Protein AF-A0A925H2K3-F1 (afdb_monomer_lite)

Secondary structure (DSSP, 8-state):
----TT---PEEEEEE-B-TTS-B-TT-EEEEEETTS--EEEE-B--PPPPTT--PPPPS-------TT--EEEEEE-SSSEEEEEEE-PPPTT--TTPPPPPTT-GGG-SEEEEEEE---SSHHHHHHHHHHHTT--BTTBPPBTTTBSHHHHHHHHHTTT-TT---SSS--HHHHHHHHHHHHTT-----TT-------

Radius of gyration: 20.07 Å; chains: 1; bounding box: 48×55×45 Å

Foldseek 3Di:
DDDDPVPQDWDKDKDFDADPVRFTAAQWWKWKDKVPDDIDIDTFAAFDPDPPPDDDDDDPDDPPPDHRRGRIDIDTDRDPQIKIKMFTAHADPPDGVPDDHPDRVPRVVTPDIDIDGRHDPPDLVVVLQVLLVVLVQHVVVFDQDVPQGTSLLVQLVVCCVVQVPRDSDNDPDPSSSVVSVVCSVVVPRDDDPPPPPPDDD

pLDDT: mean 78.98, std 17.94, range [29.92, 97.06]

Structure (mmCIF, N/CA/C/O backbone):
data_AF-A0A925H2K3-F1
#
_entry.id   AF-A0A925H2K3-F1
#
loop_
_atom_site.group_PDB
_atom_site.id
_atom_site.type_symbol
_atom_site.label_atom_id
_atom_site.label_alt_id
_atom_site.label_comp_id
_atom_site.label_asym_id
_atom_site.label_entity_id
_atom_site.label_seq_id
_atom_site.pdbx_PDB_ins_code
_atom_site.Cartn_x
_atom_site.Cartn_y
_atom_site.Cartn_z
_atom_site.occupancy
_atom_site.B_iso_or_equiv
_atom_site.auth_seq_id
_atom_site.auth_comp_id
_atom_site.auth_asym_id
_atom_site.auth_atom_id
_atom_site.pdbx_PDB_model_num
ATOM 1 N N . MET A 1 1 ? 18.778 26.726 17.379 1.00 43.50 1 MET A N 1
ATOM 2 C CA . MET A 1 1 ? 18.851 25.257 17.451 1.00 43.50 1 MET A CA 1
ATOM 3 C C . MET A 1 1 ? 19.064 24.778 16.033 1.00 43.50 1 MET A C 1
ATOM 5 O O . MET A 1 1 ? 18.215 25.010 15.188 1.00 43.50 1 MET A O 1
ATOM 9 N N . THR A 1 2 ? 20.277 24.327 15.743 1.00 45.06 2 THR A N 1
ATOM 10 C CA . THR A 1 2 ? 20.693 23.809 14.439 1.00 45.06 2 THR A CA 1
ATOM 11 C C . THR A 1 2 ? 20.432 22.313 14.454 1.00 45.06 2 THR A C 1
ATOM 13 O O . THR A 1 2 ? 21.278 21.561 14.938 1.00 45.06 2 THR A O 1
ATOM 16 N N . ASP A 1 3 ? 19.260 21.892 13.988 1.00 49.59 3 ASP A N 1
ATOM 17 C CA . ASP A 1 3 ? 19.026 20.474 13.729 1.00 49.59 3 ASP A CA 1
ATOM 18 C C . ASP A 1 3 ? 19.997 20.046 12.628 1.00 49.59 3 ASP A C 1
ATOM 20 O O . ASP A 1 3 ? 20.042 20.638 11.544 1.00 49.59 3 ASP A O 1
ATOM 24 N N . SER A 1 4 ? 20.861 19.082 12.945 1.00 53.19 4 SER A N 1
ATOM 25 C CA . SER A 1 4 ? 21.819 18.570 11.974 1.00 53.19 4 SER A CA 1
ATOM 26 C C . SER A 1 4 ? 21.045 17.901 10.833 1.00 53.19 4 SER A C 1
ATOM 28 O O . SER A 1 4 ? 20.237 17.009 11.091 1.00 53.19 4 SER A O 1
ATOM 30 N N . PRO A 1 5 ? 21.309 18.254 9.562 1.00 56.16 5 PRO A N 1
ATOM 31 C CA . PRO A 1 5 ? 20.566 17.742 8.404 1.00 56.16 5 PRO A CA 1
ATOM 32 C C . PRO A 1 5 ? 20.693 16.220 8.191 1.00 56.16 5 PRO A C 1
ATOM 34 O O . PRO A 1 5 ? 20.051 15.664 7.304 1.00 56.16 5 PRO A O 1
ATOM 37 N N . CYS A 1 6 ? 21.502 15.534 9.002 1.00 51.22 6 CYS A N 1
ATOM 38 C CA . CYS A 1 6 ? 21.743 14.097 8.932 1.00 51.22 6 CYS A CA 1
ATOM 39 C C . CYS A 1 6 ? 20.722 13.240 9.708 1.00 51.22 6 CYS A C 1
ATOM 41 O O . CYS A 1 6 ? 20.748 12.023 9.552 1.00 51.22 6 CYS A O 1
ATOM 43 N N . GLU A 1 7 ? 19.830 13.829 10.513 1.00 51.31 7 GLU A N 1
ATOM 44 C CA . GLU A 1 7 ? 18.875 13.084 11.363 1.00 51.31 7 GLU A CA 1
ATOM 45 C C . GLU A 1 7 ? 17.432 13.068 10.834 1.00 51.31 7 GLU A C 1
ATOM 47 O O . GLU A 1 7 ? 16.494 12.757 11.566 1.00 51.31 7 GLU A O 1
ATOM 52 N N . SER A 1 8 ? 17.208 13.373 9.552 1.00 58.94 8 SER A N 1
ATOM 53 C CA . SER A 1 8 ? 15.862 13.219 8.983 1.00 58.94 8 SER A CA 1
ATOM 54 C C . SER A 1 8 ? 15.464 11.740 8.971 1.00 58.94 8 SER A C 1
ATOM 56 O O . SER A 1 8 ? 16.042 10.938 8.234 1.00 58.94 8 SER A O 1
ATOM 58 N N . ALA A 1 9 ? 14.476 11.379 9.795 1.00 66.25 9 ALA A N 1
ATOM 59 C CA . ALA A 1 9 ? 13.911 10.038 9.844 1.00 66.25 9 ALA A CA 1
ATOM 60 C C . ALA A 1 9 ? 13.335 9.667 8.467 1.00 66.25 9 ALA A C 1
ATOM 62 O O . ALA A 1 9 ? 12.323 10.206 8.024 1.00 66.25 9 ALA A O 1
ATOM 63 N N . LEU A 1 10 ? 14.008 8.754 7.766 1.00 77.69 10 LEU A N 1
ATOM 64 C CA . LEU A 1 10 ? 13.560 8.246 6.473 1.00 77.69 10 LEU A CA 1
ATOM 65 C C . LEU A 1 10 ? 12.410 7.263 6.686 1.00 77.69 10 LEU A C 1
ATOM 67 O O . LEU A 1 10 ? 12.580 6.243 7.356 1.00 77.69 10 LEU A O 1
ATOM 71 N N . THR A 1 11 ? 11.263 7.527 6.061 1.00 84.25 11 THR A N 1
ATOM 72 C CA . THR A 1 11 ? 10.150 6.572 6.066 1.00 84.25 11 THR A CA 1
ATOM 73 C C . THR A 1 11 ? 10.406 5.506 5.005 1.00 84.25 11 THR A C 1
ATOM 75 O O . THR A 1 11 ? 10.578 5.813 3.824 1.00 84.25 11 THR A O 1
ATOM 78 N N . LEU A 1 12 ? 10.470 4.240 5.422 1.00 84.81 12 LEU A N 1
ATOM 79 C CA . LEU A 1 12 ? 10.630 3.100 4.519 1.00 84.81 12 LEU A CA 1
ATOM 80 C C . LEU A 1 12 ? 9.266 2.497 4.202 1.00 84.81 12 LEU A C 1
ATOM 82 O O . LEU A 1 12 ? 8.603 1.967 5.087 1.00 84.81 12 LEU A O 1
ATOM 86 N N . VAL A 1 13 ? 8.886 2.517 2.928 1.00 86.56 13 VAL A N 1
ATOM 87 C CA . VAL A 1 13 ? 7.650 1.898 2.443 1.00 86.56 13 VAL A CA 1
ATOM 88 C C . VAL A 1 13 ? 8.006 0.640 1.667 1.00 86.56 13 VAL A C 1
ATOM 90 O O . VAL A 1 13 ? 8.793 0.691 0.720 1.00 86.56 13 VAL A O 1
ATOM 93 N N . LYS A 1 14 ? 7.446 -0.502 2.072 1.00 88.69 14 LYS A N 1
ATOM 94 C CA . LYS A 1 14 ? 7.577 -1.773 1.352 1.00 88.69 14 LYS A CA 1
ATOM 95 C C . LYS A 1 14 ? 6.294 -2.034 0.579 1.00 88.69 14 LYS A C 1
ATOM 97 O O . LYS A 1 14 ? 5.219 -2.051 1.163 1.00 88.69 14 LYS A O 1
ATOM 102 N N . ILE A 1 15 ? 6.423 -2.240 -0.723 1.00 89.62 15 ILE A N 1
ATOM 103 C CA . ILE A 1 15 ? 5.303 -2.445 -1.636 1.00 89.62 15 ILE A CA 1
ATOM 104 C C . IL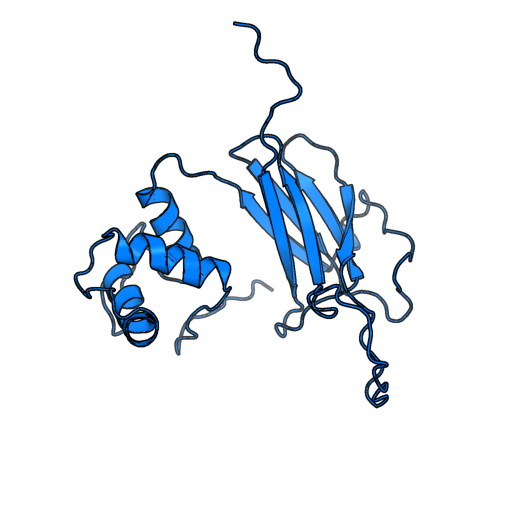E A 1 15 ? 5.460 -3.822 -2.263 1.00 89.62 15 ILE A C 1
ATOM 106 O O . ILE A 1 15 ? 6.498 -4.109 -2.858 1.00 89.62 15 ILE A O 1
ATOM 110 N N . ARG A 1 16 ? 4.443 -4.670 -2.134 1.00 90.31 16 ARG A N 1
ATOM 111 C CA . ARG A 1 16 ? 4.419 -5.996 -2.750 1.00 90.31 16 ARG A CA 1
ATOM 112 C C . ARG A 1 16 ? 3.715 -5.934 -4.100 1.00 90.31 16 ARG A C 1
ATOM 114 O O . ARG A 1 16 ? 2.612 -5.404 -4.185 1.00 90.31 16 ARG A O 1
ATOM 121 N N . LEU A 1 17 ? 4.365 -6.438 -5.146 1.00 90.00 17 LEU A N 1
ATOM 122 C CA . LEU A 1 17 ? 3.835 -6.408 -6.508 1.00 90.00 17 LEU A CA 1
ATOM 123 C C . LEU A 1 17 ? 3.137 -7.714 -6.839 1.00 90.00 17 LEU A C 1
ATOM 125 O O . LEU A 1 17 ? 3.690 -8.790 -6.609 1.00 90.00 17 LEU A O 1
ATOM 129 N N . PHE A 1 18 ? 1.957 -7.602 -7.436 1.00 86.56 18 PHE A N 1
ATOM 130 C CA . PHE A 1 18 ? 1.148 -8.736 -7.858 1.00 86.56 18 PHE A CA 1
ATOM 131 C C . PHE A 1 18 ? 0.740 -8.603 -9.324 1.00 86.56 18 PHE A C 1
ATOM 133 O O . PHE A 1 18 ? 0.699 -7.500 -9.877 1.00 86.56 18 PHE A O 1
ATOM 140 N N . ASP A 1 19 ? 0.446 -9.739 -9.950 1.00 83.56 19 ASP A N 1
ATOM 141 C CA . ASP A 1 19 ? -0.258 -9.797 -11.227 1.00 83.56 19 ASP A CA 1
ATOM 142 C C . ASP A 1 19 ? -1.788 -9.715 -11.023 1.00 83.56 19 ASP A C 1
ATOM 144 O O . ASP A 1 19 ? -2.270 -9.768 -9.887 1.00 83.56 19 ASP A O 1
ATOM 148 N N . PRO A 1 20 ? -2.592 -9.629 -12.101 1.00 79.69 20 PRO A N 1
ATOM 149 C CA . PRO A 1 20 ? -4.053 -9.594 -11.986 1.00 79.69 20 PRO A CA 1
ATOM 150 C C . PRO A 1 20 ? -4.695 -10.836 -11.342 1.00 79.69 20 PRO A C 1
ATOM 152 O O . PRO A 1 20 ? -5.879 -10.803 -11.019 1.00 79.69 20 PRO A O 1
ATOM 155 N N . GLN A 1 21 ? -3.951 -11.936 -11.179 1.00 79.44 21 GLN A N 1
ATOM 156 C CA . GLN A 1 21 ? -4.397 -13.163 -10.511 1.00 79.44 21 GLN A CA 1
ATOM 157 C C . GLN A 1 21 ? -3.973 -13.207 -9.032 1.00 79.44 21 GLN A C 1
ATOM 159 O O . GLN A 1 21 ? -4.191 -14.219 -8.370 1.00 79.44 21 GLN A O 1
ATOM 164 N N . GLY A 1 22 ? -3.364 -12.136 -8.509 1.00 79.12 22 GLY A N 1
ATOM 165 C CA . GLY A 1 22 ? -2.890 -12.064 -7.128 1.00 79.12 22 GLY A CA 1
ATOM 166 C C . GLY A 1 22 ? -1.596 -12.842 -6.884 1.00 79.12 22 GLY A C 1
ATOM 167 O O . GLY A 1 22 ? -1.253 -13.116 -5.735 1.00 79.12 22 GLY A O 1
ATOM 168 N N . ARG A 1 23 ? -0.859 -13.217 -7.938 1.00 83.12 23 ARG A N 1
ATOM 169 C CA . ARG A 1 23 ? 0.431 -13.902 -7.798 1.00 83.12 23 ARG A CA 1
ATOM 170 C C . ARG A 1 23 ? 1.546 -12.875 -7.631 1.00 83.12 23 ARG A C 1
ATOM 172 O O . ARG A 1 23 ? 1.577 -11.908 -8.394 1.00 83.12 23 ARG A O 1
ATOM 179 N N . PRO A 1 24 ? 2.457 -13.055 -6.663 1.00 87.38 24 PRO A N 1
ATOM 180 C CA . PRO A 1 24 ? 3.549 -12.119 -6.460 1.00 87.38 24 PRO A CA 1
ATOM 181 C C . PRO A 1 24 ? 4.481 -12.092 -7.676 1.00 87.38 24 PRO A C 1
ATOM 183 O O . PRO A 1 24 ? 4.698 -13.112 -8.331 1.00 87.38 24 PRO A O 1
ATOM 186 N N . LEU A 1 25 ? 5.044 -10.918 -7.964 1.00 89.62 25 LEU A N 1
ATOM 187 C CA . LEU A 1 25 ? 5.919 -10.681 -9.110 1.00 89.62 25 LEU A CA 1
ATOM 188 C C . LEU A 1 25 ? 7.368 -10.419 -8.662 1.00 89.62 25 LEU A C 1
ATOM 190 O O . LEU A 1 25 ? 7.810 -9.264 -8.620 1.00 89.62 25 LEU A O 1
ATOM 194 N N . PRO A 1 26 ? 8.140 -11.470 -8.321 1.00 89.06 26 PRO A N 1
ATOM 195 C CA . PRO A 1 26 ? 9.570 -11.324 -8.086 1.00 89.06 26 PRO A CA 1
ATOM 196 C C . PRO A 1 26 ? 10.251 -10.794 -9.348 1.00 89.06 26 PRO A C 1
ATOM 198 O O . PRO A 1 26 ? 9.891 -11.158 -10.464 1.00 89.06 26 PRO A O 1
ATOM 201 N N . PHE A 1 27 ? 11.239 -9.923 -9.168 1.00 87.75 27 PHE A N 1
ATOM 202 C CA . PHE A 1 27 ? 11.997 -9.314 -10.261 1.00 87.75 27 PHE A CA 1
ATOM 203 C C . PHE A 1 27 ? 11.212 -8.470 -11.257 1.00 87.75 27 PHE A C 1
ATOM 205 O O . PHE A 1 27 ? 11.807 -8.069 -12.255 1.00 87.75 27 PHE A O 1
ATOM 212 N N . ALA A 1 28 ? 9.946 -8.137 -11.003 1.00 91.81 28 ALA A N 1
ATOM 213 C CA . ALA A 1 28 ? 9.236 -7.194 -11.857 1.00 91.81 28 ALA A CA 1
ATOM 214 C C . ALA A 1 28 ? 10.036 -5.885 -11.981 1.00 91.81 28 ALA A C 1
ATOM 216 O O . ALA A 1 28 ? 10.403 -5.295 -10.951 1.00 91.81 28 ALA A O 1
ATOM 217 N N . PRO A 1 29 ? 10.356 -5.444 -13.210 1.00 93.06 29 PRO A N 1
ATOM 218 C CA . PRO A 1 29 ? 10.911 -4.122 -13.410 1.00 93.06 29 PRO A CA 1
ATOM 219 C C . PRO A 1 29 ? 9.847 -3.089 -13.046 1.00 93.06 29 PRO A C 1
ATOM 221 O O . PRO A 1 29 ? 8.662 -3.252 -13.344 1.00 93.06 29 PRO A O 1
ATOM 224 N N . CYS A 1 30 ? 10.271 -2.023 -12.381 1.00 92.56 30 CYS A N 1
ATOM 225 C CA . CYS A 1 30 ? 9.372 -0.966 -11.962 1.00 92.56 30 CYS A CA 1
ATOM 226 C C . CYS A 1 30 ? 10.002 0.415 -12.104 1.00 92.56 30 CYS A C 1
ATOM 228 O O . CYS A 1 30 ? 11.222 0.573 -12.109 1.00 92.56 30 CYS A O 1
ATOM 230 N N . VAL A 1 31 ? 9.147 1.425 -12.202 1.00 94.56 31 VAL A N 1
ATOM 231 C CA . VAL A 1 31 ? 9.518 2.834 -12.126 1.00 94.56 31 VAL A CA 1
ATOM 232 C C . VAL A 1 31 ? 8.782 3.450 -10.957 1.00 94.56 31 VAL A C 1
ATOM 234 O O . VAL A 1 31 ? 7.573 3.284 -10.798 1.00 94.56 31 VAL A O 1
ATOM 237 N N . ILE A 1 32 ? 9.554 4.130 -10.120 1.00 94.06 32 ILE A N 1
ATOM 238 C CA . ILE A 1 32 ? 9.098 4.795 -8.910 1.00 94.06 32 ILE A CA 1
ATOM 239 C C . ILE A 1 32 ? 9.258 6.292 -9.141 1.00 94.06 32 ILE A C 1
ATOM 241 O O . ILE A 1 32 ? 10.370 6.761 -9.393 1.00 94.06 32 ILE A O 1
ATOM 245 N N . THR A 1 33 ? 8.171 7.038 -9.008 1.00 92.56 33 THR A N 1
ATOM 246 C CA . THR A 1 33 ? 8.175 8.497 -9.116 1.00 92.56 33 THR A CA 1
ATOM 247 C C . THR A 1 33 ? 7.589 9.079 -7.838 1.00 92.56 33 THR A C 1
ATOM 249 O O . THR A 1 33 ? 6.403 8.920 -7.563 1.00 92.56 33 THR A O 1
ATOM 252 N N . GLU A 1 34 ? 8.426 9.738 -7.041 1.00 90.94 34 GLU A N 1
ATOM 253 C CA . GLU A 1 34 ? 7.990 10.515 -5.875 1.00 90.94 34 GLU A CA 1
ATOM 254 C C . GLU A 1 34 ? 7.674 11.954 -6.307 1.00 90.94 34 GLU A C 1
ATOM 256 O O . GLU A 1 34 ? 8.327 12.495 -7.204 1.00 90.94 34 GLU A O 1
ATOM 261 N N . THR A 1 35 ? 6.680 12.593 -5.684 1.00 84.31 35 THR A N 1
ATOM 262 C CA . THR A 1 35 ? 6.298 13.978 -5.997 1.00 84.31 35 THR A CA 1
ATOM 263 C C . THR A 1 35 ? 7.505 14.925 -5.976 1.00 84.31 35 THR A C 1
ATOM 265 O O . THR A 1 35 ? 8.165 15.105 -4.953 1.00 84.31 35 THR A O 1
ATOM 268 N N . GLY A 1 36 ? 7.776 15.568 -7.116 1.00 86.06 36 GLY A N 1
ATOM 269 C CA . GLY A 1 36 ? 8.890 16.510 -7.275 1.00 86.06 36 GLY A CA 1
ATOM 270 C C . GLY A 1 36 ? 10.267 15.864 -7.477 1.00 86.06 36 GLY A C 1
ATOM 271 O O . GLY A 1 36 ? 11.261 16.586 -7.508 1.00 86.06 36 GLY A O 1
ATOM 272 N N . GLN A 1 37 ? 10.342 14.538 -7.623 1.00 89.44 37 GLN A N 1
ATOM 273 C CA . GLN A 1 37 ? 11.562 13.797 -7.949 1.00 89.44 37 GLN A CA 1
ATOM 274 C C . GLN A 1 37 ? 11.513 13.251 -9.379 1.00 89.44 37 GLN A C 1
ATOM 276 O O . GLN A 1 37 ? 10.445 13.031 -9.951 1.00 89.44 37 GLN A O 1
ATOM 281 N N . ALA A 1 38 ? 12.690 13.012 -9.958 1.00 91.38 38 ALA A N 1
ATOM 282 C CA . ALA A 1 38 ? 12.790 12.333 -11.244 1.00 91.38 38 ALA A CA 1
ATOM 283 C C . ALA A 1 38 ? 12.377 10.851 -11.111 1.00 91.38 38 ALA A C 1
ATOM 285 O O . ALA A 1 38 ? 12.689 10.228 -10.088 1.00 91.38 38 ALA A O 1
ATOM 286 N N . PRO A 1 39 ? 11.733 10.263 -12.136 1.00 92.12 39 PRO A N 1
ATOM 287 C CA . PRO A 1 39 ? 11.424 8.840 -12.160 1.00 92.12 39 PRO A CA 1
ATOM 288 C C . PRO A 1 39 ? 12.684 7.990 -11.993 1.00 92.12 39 PRO A C 1
ATOM 290 O O . PRO A 1 39 ? 13.713 8.229 -12.628 1.00 92.12 39 PRO A O 1
ATOM 293 N N . LYS A 1 40 ? 12.597 6.966 -11.147 1.00 92.19 40 LYS A N 1
ATOM 294 C CA . LYS A 1 40 ? 13.701 6.058 -10.852 1.00 92.19 40 LYS A CA 1
ATOM 295 C C . LYS A 1 40 ? 13.319 4.634 -11.215 1.00 92.19 40 LYS A C 1
ATOM 297 O O . LYS A 1 40 ? 12.394 4.071 -10.631 1.00 92.19 40 LYS A O 1
ATOM 302 N N . ALA A 1 41 ? 14.077 4.034 -12.126 1.00 92.56 41 ALA A N 1
ATOM 303 C CA . ALA A 1 41 ? 13.949 2.615 -12.416 1.00 92.56 41 ALA A CA 1
ATOM 304 C C . ALA A 1 41 ? 14.460 1.773 -11.236 1.00 92.56 41 ALA A C 1
ATOM 306 O O . ALA A 1 41 ? 15.480 2.080 -10.609 1.00 92.56 41 ALA A O 1
ATOM 307 N N . ALA A 1 42 ? 13.745 0.699 -10.940 1.00 91.50 42 ALA A N 1
ATOM 308 C CA . ALA A 1 42 ? 14.051 -0.259 -9.896 1.00 91.50 42 ALA A CA 1
ATOM 309 C C . ALA A 1 42 ? 13.548 -1.653 -10.298 1.00 91.50 42 ALA A C 1
ATOM 311 O O . ALA A 1 42 ? 12.973 -1.857 -11.367 1.00 91.50 42 ALA A O 1
ATOM 312 N N . ARG A 1 43 ? 13.800 -2.635 -9.435 1.00 90.94 43 ARG A N 1
ATOM 313 C CA . ARG A 1 43 ? 13.328 -4.005 -9.612 1.00 90.94 43 ARG A CA 1
ATOM 314 C C . ARG A 1 43 ? 12.828 -4.540 -8.280 1.00 90.94 43 ARG A C 1
ATOM 316 O O . ARG A 1 43 ? 13.468 -4.309 -7.252 1.00 90.94 43 ARG A O 1
ATOM 323 N N . ALA A 1 44 ? 11.705 -5.248 -8.303 1.00 90.62 44 ALA A N 1
ATOM 324 C CA . ALA A 1 44 ? 11.230 -5.975 -7.135 1.00 90.62 44 ALA A CA 1
ATOM 325 C C . ALA A 1 44 ? 12.228 -7.067 -6.718 1.00 90.62 44 ALA A C 1
ATOM 327 O O . ALA A 1 44 ? 12.859 -7.718 -7.554 1.00 90.62 44 ALA A O 1
ATOM 328 N N . THR A 1 45 ? 12.369 -7.287 -5.416 1.00 86.00 45 THR A N 1
ATOM 329 C CA . THR A 1 45 ? 13.177 -8.376 -4.864 1.00 86.00 45 THR A CA 1
ATOM 330 C C . THR A 1 45 ? 12.470 -9.724 -5.029 1.00 86.00 45 THR A C 1
ATOM 332 O O . THR A 1 45 ? 11.248 -9.797 -5.163 1.00 86.00 45 THR A O 1
ATOM 335 N N . GLY A 1 46 ? 13.241 -10.810 -5.020 1.00 69.12 46 GLY A N 1
ATOM 336 C CA . GLY A 1 46 ? 12.738 -12.181 -5.107 1.00 69.12 46 GLY A CA 1
ATOM 337 C C . GLY A 1 46 ? 13.806 -13.145 -5.617 1.00 69.12 46 GLY A C 1
ATOM 338 O O . GLY A 1 46 ? 14.950 -12.749 -5.817 1.00 69.12 46 GLY A O 1
ATOM 339 N N . ALA A 1 47 ? 13.447 -14.409 -5.791 1.00 59.47 47 ALA A N 1
ATOM 340 C CA . ALA A 1 47 ? 14.126 -15.393 -6.622 1.00 59.47 47 ALA A CA 1
ATOM 341 C C . ALA A 1 47 ? 13.268 -15.627 -7.873 1.00 59.47 47 ALA A C 1
ATOM 343 O O . ALA A 1 47 ? 12.054 -15.419 -7.839 1.00 59.47 47 ALA A O 1
ATOM 344 N N . SER A 1 48 ? 13.886 -16.035 -8.984 1.00 50.28 48 SER A N 1
ATOM 345 C CA . SER A 1 48 ? 13.141 -16.282 -10.223 1.00 50.28 48 SER A CA 1
ATOM 346 C C . SER A 1 48 ? 12.181 -17.431 -9.940 1.00 50.28 48 SER A C 1
ATOM 348 O O . SER A 1 48 ? 12.597 -18.376 -9.258 1.00 50.28 48 SER A O 1
ATOM 350 N N . PRO A 1 49 ? 10.930 -17.381 -10.430 1.00 47.31 49 PRO A N 1
ATOM 351 C CA . PRO A 1 49 ? 10.037 -18.518 -10.293 1.00 47.31 49 PRO A CA 1
ATOM 352 C C . PRO A 1 49 ? 10.749 -19.739 -10.877 1.00 47.31 49 PRO A C 1
ATOM 354 O O . PRO A 1 49 ? 11.237 -19.700 -12.010 1.00 47.31 49 PRO A O 1
ATOM 357 N N . ALA A 1 50 ? 10.883 -20.800 -10.079 1.00 45.56 50 ALA A N 1
ATOM 358 C CA . ALA A 1 50 ? 11.406 -22.053 -10.596 1.00 45.56 50 ALA A CA 1
ATOM 359 C C . ALA A 1 50 ? 10.482 -22.506 -11.741 1.00 45.56 50 ALA A C 1
ATOM 361 O O . ALA A 1 50 ? 9.258 -22.390 -11.601 1.00 45.56 50 ALA A O 1
ATOM 362 N N . PRO A 1 51 ? 11.020 -23.001 -12.869 1.00 46.53 51 PRO A N 1
ATOM 363 C CA . PRO A 1 51 ? 10.178 -23.558 -13.915 1.00 46.53 51 PRO A CA 1
ATOM 364 C C . PRO A 1 51 ? 9.288 -24.650 -13.309 1.00 46.53 51 PRO A C 1
ATOM 366 O O . PRO A 1 51 ? 9.738 -25.431 -12.461 1.00 46.53 51 PRO A O 1
ATOM 369 N N . LEU A 1 52 ? 8.011 -24.671 -13.711 1.00 42.12 52 LEU A N 1
ATOM 370 C CA . LEU A 1 52 ? 7.045 -25.674 -13.261 1.00 42.12 52 LEU A CA 1
ATOM 371 C C . LEU A 1 52 ? 7.646 -27.073 -13.491 1.00 42.12 52 LEU A C 1
ATOM 373 O O . LEU A 1 52 ? 7.780 -27.505 -14.632 1.00 42.12 52 LEU A O 1
ATOM 377 N N . GLY A 1 53 ? 8.025 -27.767 -12.413 1.00 46.16 53 GLY A N 1
ATOM 378 C CA . GLY A 1 53 ? 8.511 -29.151 -12.469 1.00 46.16 53 GLY A CA 1
ATOM 379 C C . GLY A 1 53 ? 9.858 -29.447 -11.803 1.00 46.16 53 GLY A C 1
ATOM 380 O O . GLY A 1 53 ? 10.195 -30.619 -11.668 1.00 46.16 53 GLY A O 1
ATOM 381 N N . THR A 1 54 ? 10.620 -28.453 -11.335 1.00 41.91 54 THR A N 1
ATOM 382 C CA . THR A 1 54 ? 11.884 -28.713 -10.611 1.00 41.91 54 THR A CA 1
ATOM 383 C C . THR A 1 54 ? 11.766 -28.437 -9.116 1.00 41.91 54 THR A C 1
ATOM 385 O O . THR A 1 54 ? 11.944 -27.313 -8.656 1.00 41.91 54 THR A O 1
ATOM 388 N N . THR A 1 55 ? 11.514 -29.486 -8.332 1.00 40.25 55 THR A N 1
ATOM 389 C CA . THR A 1 55 ? 11.744 -29.495 -6.881 1.00 40.25 55 THR A CA 1
ATOM 390 C C . THR A 1 55 ? 13.248 -29.422 -6.609 1.00 40.25 55 THR A C 1
ATOM 392 O O . THR A 1 55 ? 13.950 -30.428 -6.712 1.00 40.25 55 THR A O 1
ATOM 395 N N . ALA A 1 56 ? 13.763 -28.237 -6.282 1.00 43.31 56 ALA A N 1
ATOM 396 C CA . ALA A 1 56 ? 15.146 -28.078 -5.842 1.00 43.31 56 ALA A CA 1
ATOM 397 C C . ALA A 1 56 ? 15.273 -28.448 -4.354 1.00 43.31 56 ALA A C 1
ATOM 399 O O . ALA A 1 56 ? 14.642 -27.840 -3.490 1.00 43.31 56 ALA A O 1
ATOM 400 N N . ALA A 1 57 ? 16.100 -29.452 -4.060 1.00 42.84 57 ALA A N 1
ATOM 401 C CA . ALA A 1 57 ? 16.478 -29.826 -2.703 1.00 42.84 57 ALA A CA 1
ATOM 402 C C . ALA A 1 57 ? 17.254 -28.681 -2.025 1.00 42.84 57 ALA A C 1
ATOM 404 O O . ALA A 1 57 ? 18.243 -28.180 -2.561 1.00 42.84 57 ALA A O 1
ATOM 405 N N . VAL A 1 58 ? 16.801 -28.261 -0.843 1.00 45.59 58 VAL A N 1
ATOM 406 C CA . VAL A 1 58 ? 17.417 -27.186 -0.052 1.00 45.59 58 VAL A CA 1
ATOM 407 C C . VAL A 1 58 ? 18.552 -27.759 0.813 1.00 45.59 58 VAL A C 1
ATOM 409 O O . VAL A 1 58 ? 18.289 -28.665 1.605 1.00 45.59 58 VAL A O 1
ATOM 412 N N . PRO A 1 59 ? 19.796 -27.243 0.734 1.00 41.72 59 PRO A N 1
ATOM 413 C CA . PRO A 1 59 ? 20.839 -27.567 1.702 1.00 41.72 59 PRO A CA 1
ATOM 414 C C . PRO A 1 59 ? 20.630 -26.783 3.017 1.00 41.72 59 PRO A C 1
ATOM 416 O O . PRO A 1 59 ? 20.211 -25.620 2.986 1.00 41.72 59 PRO A O 1
ATOM 419 N N . PRO A 1 60 ? 20.930 -27.374 4.188 1.00 39.75 60 PRO A N 1
ATOM 420 C CA . PRO A 1 60 ? 20.714 -26.727 5.477 1.00 39.75 60 PRO A CA 1
ATOM 421 C C . PRO A 1 60 ? 21.865 -25.755 5.781 1.00 39.75 60 PRO A C 1
ATOM 423 O O . PRO A 1 60 ? 23.016 -26.176 5.842 1.00 39.75 60 PRO A O 1
ATOM 426 N N . GLY A 1 61 ? 21.584 -24.462 6.008 1.00 39.44 61 GLY A N 1
ATOM 427 C CA . GLY A 1 61 ? 22.609 -23.586 6.608 1.00 39.44 61 GLY A CA 1
ATOM 428 C C . GLY A 1 61 ? 22.546 -22.065 6.437 1.00 39.44 61 GLY A C 1
ATOM 429 O O . GLY A 1 61 ? 23.448 -21.402 6.934 1.00 39.44 61 GLY A O 1
ATOM 430 N N . GLY A 1 62 ? 21.542 -21.464 5.788 1.00 35.16 62 GLY A N 1
ATOM 431 C CA . GLY A 1 62 ? 21.507 -20.005 5.582 1.00 35.16 62 GLY A CA 1
ATOM 432 C C . GLY A 1 62 ? 20.259 -19.329 6.144 1.00 35.16 62 GLY A C 1
ATOM 433 O O . GLY A 1 62 ? 19.245 -19.258 5.456 1.00 35.16 62 GLY A O 1
ATOM 434 N N . ARG A 1 63 ? 20.325 -18.780 7.366 1.00 39.00 63 ARG A N 1
ATOM 435 C CA . ARG A 1 63 ? 19.294 -17.869 7.896 1.00 39.00 63 ARG A CA 1
ATOM 436 C C . ARG A 1 63 ? 19.452 -16.484 7.259 1.00 39.00 63 ARG A C 1
ATOM 438 O O . ARG A 1 63 ? 20.075 -15.596 7.824 1.00 39.00 63 ARG A O 1
ATOM 445 N N . SER A 1 64 ? 18.861 -16.305 6.084 1.00 41.69 64 SER A N 1
ATOM 446 C CA . SER A 1 64 ? 18.417 -14.995 5.606 1.00 41.69 64 SER A CA 1
ATOM 447 C C . SER A 1 64 ? 16.942 -15.152 5.258 1.00 41.69 64 SER A C 1
ATOM 449 O O . SER A 1 64 ? 16.592 -15.689 4.210 1.00 41.69 64 SER A O 1
ATOM 451 N N . GLY A 1 65 ? 16.082 -14.805 6.218 1.00 39.62 65 GLY A N 1
ATOM 452 C CA . GLY A 1 65 ? 14.625 -14.947 6.156 1.00 39.62 65 GLY A CA 1
ATOM 453 C C . GLY A 1 65 ? 13.962 -13.910 5.253 1.00 39.62 65 GLY A C 1
ATOM 454 O O . GLY A 1 65 ? 13.030 -13.238 5.674 1.00 39.62 65 GLY A O 1
ATOM 455 N N . GLY A 1 66 ? 14.474 -13.735 4.034 1.00 45.50 66 GLY A N 1
ATOM 456 C CA . GLY A 1 66 ? 13.731 -13.083 2.965 1.00 45.50 66 GLY A CA 1
ATOM 457 C C . GLY A 1 66 ? 12.918 -14.155 2.261 1.00 45.50 66 GLY A C 1
ATOM 458 O O . GLY A 1 66 ? 13.502 -15.011 1.597 1.00 45.50 66 GLY A O 1
ATOM 459 N N . ASN A 1 67 ? 11.598 -14.145 2.430 1.00 53.22 67 ASN A N 1
ATOM 460 C CA . ASN A 1 67 ? 10.707 -14.995 1.650 1.00 53.22 67 ASN A CA 1
ATOM 461 C C . ASN A 1 67 ? 10.971 -14.713 0.165 1.00 53.22 67 ASN A C 1
ATOM 463 O O . ASN A 1 67 ? 10.714 -13.625 -0.350 1.00 53.22 67 ASN A O 1
ATOM 467 N N . LYS A 1 68 ? 11.571 -15.692 -0.514 1.00 56.78 68 LYS A N 1
ATOM 468 C CA . LYS A 1 68 ? 12.186 -15.538 -1.840 1.00 56.78 68 LYS A CA 1
ATOM 469 C C . LYS A 1 68 ? 11.165 -15.375 -2.971 1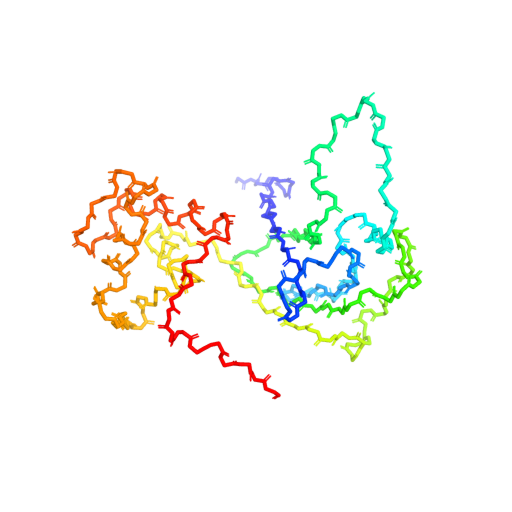.00 56.78 68 LYS A C 1
ATOM 471 O O . LYS A 1 68 ? 11.542 -15.366 -4.131 1.00 56.78 68 LYS A O 1
ATOM 476 N N . GLU A 1 69 ? 9.892 -15.219 -2.650 1.00 65.06 69 GLU A N 1
ATOM 477 C CA . GLU A 1 69 ? 8.787 -15.245 -3.608 1.00 65.06 69 GLU A CA 1
ATOM 478 C C . GLU A 1 69 ? 7.901 -14.000 -3.494 1.00 65.06 69 GLU A C 1
ATOM 480 O O . GLU A 1 69 ? 6.808 -13.972 -4.043 1.00 65.06 69 GLU A O 1
ATOM 485 N N . GLU A 1 70 ? 8.316 -12.966 -2.753 1.00 74.50 70 GLU A N 1
ATOM 486 C CA . GLU A 1 70 ? 7.376 -11.899 -2.394 1.00 74.50 70 GLU A CA 1
ATOM 487 C C . GLU A 1 70 ? 7.212 -10.799 -3.444 1.00 74.50 70 GLU A C 1
ATOM 489 O O . GLU A 1 70 ? 6.106 -10.280 -3.548 1.00 74.50 70 GLU A O 1
ATOM 494 N N . GLY A 1 71 ? 8.226 -10.463 -4.249 1.00 86.06 71 GLY A N 1
ATOM 495 C CA . GLY A 1 71 ? 8.097 -9.376 -5.228 1.00 86.06 71 GLY A CA 1
ATOM 496 C C . GLY A 1 71 ? 8.036 -7.994 -4.575 1.00 86.06 71 GLY A C 1
ATOM 497 O O . GLY A 1 71 ? 7.120 -7.223 -4.851 1.00 86.06 71 GLY A O 1
ATOM 498 N N . LEU A 1 72 ? 8.978 -7.676 -3.680 1.00 89.75 72 LEU A N 1
ATOM 499 C CA . LEU A 1 72 ? 8.940 -6.435 -2.894 1.00 89.75 72 LEU A CA 1
ATOM 500 C C . LEU A 1 72 ? 9.758 -5.301 -3.519 1.00 89.75 72 LEU A C 1
ATOM 502 O O . LEU A 1 72 ? 10.928 -5.466 -3.855 1.00 89.75 72 LEU A O 1
ATOM 506 N N . VAL A 1 73 ? 9.188 -4.102 -3.552 1.00 90.62 73 VAL A N 1
ATOM 507 C CA . VAL A 1 73 ? 9.875 -2.836 -3.825 1.00 90.62 73 VAL A CA 1
ATOM 508 C C . VAL A 1 73 ? 9.991 -2.057 -2.519 1.00 90.62 73 VAL A C 1
ATOM 510 O O . VAL A 1 73 ? 9.030 -1.960 -1.764 1.00 90.62 73 VAL A O 1
ATOM 513 N N . THR A 1 74 ? 11.168 -1.500 -2.226 1.00 89.50 74 THR A N 1
ATOM 514 C CA . THR A 1 74 ? 11.361 -0.621 -1.060 1.00 89.50 74 THR A CA 1
ATOM 515 C C . THR A 1 74 ? 11.576 0.812 -1.524 1.00 89.50 74 THR A C 1
ATOM 517 O O . THR A 1 74 ? 12.544 1.099 -2.229 1.00 89.50 74 THR A O 1
ATOM 520 N N . VAL A 1 75 ? 10.696 1.713 -1.097 1.00 89.75 75 VAL A N 1
ATOM 521 C CA . VAL A 1 75 ? 10.765 3.150 -1.371 1.00 89.75 75 VAL A CA 1
ATOM 522 C C . VAL A 1 75 ? 11.226 3.870 -0.108 1.00 89.75 75 VAL A C 1
ATOM 524 O O . VAL A 1 75 ? 10.745 3.587 0.989 1.00 89.75 75 VAL A O 1
ATOM 527 N N . ARG A 1 76 ? 12.189 4.784 -0.254 1.00 89.06 76 ARG A N 1
ATOM 528 C CA . ARG A 1 76 ? 12.648 5.657 0.833 1.00 89.06 76 ARG A CA 1
ATOM 529 C C . ARG A 1 76 ? 12.014 7.024 0.644 1.00 89.06 76 ARG A C 1
ATOM 531 O O . ARG A 1 76 ? 12.421 7.739 -0.262 1.00 89.06 76 ARG A O 1
ATOM 538 N N . VAL A 1 77 ? 11.052 7.358 1.490 1.00 87.19 77 VAL A N 1
ATOM 539 C CA . VAL A 1 77 ? 10.329 8.628 1.446 1.00 87.19 77 VAL A CA 1
ATOM 540 C C . VAL A 1 77 ? 11.010 9.626 2.373 1.00 87.19 77 VAL A C 1
ATOM 542 O O . VAL A 1 77 ? 11.205 9.352 3.560 1.00 87.19 77 VAL A O 1
ATOM 545 N N . GLN A 1 78 ? 11.390 10.776 1.814 1.00 83.94 78 GLN A N 1
ATOM 546 C CA . GLN A 1 78 ? 12.075 11.837 2.562 1.00 83.94 78 GLN A CA 1
ATOM 547 C C . GLN A 1 78 ? 11.112 12.877 3.126 1.00 83.94 78 GLN A C 1
ATOM 549 O O . GLN A 1 78 ? 11.396 13.470 4.163 1.00 83.94 78 GLN A O 1
ATOM 554 N N . LYS A 1 79 ? 10.001 13.136 2.431 1.00 83.00 79 LYS A N 1
ATOM 555 C CA . LYS A 1 79 ? 9.035 14.171 2.803 1.00 83.00 79 LYS A CA 1
ATOM 556 C C . LYS A 1 79 ? 7.640 13.581 2.870 1.00 83.00 79 LYS A C 1
ATOM 558 O O . LYS A 1 79 ? 7.256 12.792 2.015 1.00 83.00 79 LYS A O 1
ATOM 563 N N . LEU A 1 80 ? 6.896 13.985 3.889 1.00 82.38 80 LEU A N 1
ATOM 564 C CA . LEU A 1 80 ? 5.525 13.561 4.129 1.00 82.38 80 LEU A CA 1
ATOM 565 C C . LEU A 1 80 ? 4.631 14.798 4.317 1.00 82.38 80 LEU A C 1
ATOM 567 O O . LEU A 1 80 ? 5.110 15.795 4.866 1.00 82.38 80 LEU A O 1
ATOM 571 N N . PRO A 1 81 ? 3.356 14.745 3.897 1.00 85.19 81 PRO A N 1
ATOM 572 C CA . PRO A 1 81 ? 2.769 13.684 3.077 1.00 85.19 81 PRO A CA 1
ATOM 573 C C . PRO A 1 81 ? 3.361 13.683 1.658 1.00 85.19 81 PRO A C 1
ATOM 575 O O . PRO A 1 81 ? 3.799 14.716 1.151 1.00 85.19 81 PRO A O 1
ATOM 578 N N . THR A 1 82 ? 3.376 12.523 1.005 1.00 88.44 82 THR A N 1
ATOM 579 C CA . THR A 1 82 ? 3.779 12.406 -0.403 1.00 88.44 82 THR A CA 1
ATOM 580 C C . THR A 1 82 ? 2.936 11.377 -1.142 1.00 88.44 82 THR A C 1
ATOM 582 O O . THR A 1 82 ? 2.223 10.569 -0.548 1.00 88.44 82 THR A O 1
ATOM 585 N N . THR A 1 83 ? 3.013 11.404 -2.466 1.00 86.19 83 THR A N 1
ATOM 586 C CA . THR A 1 83 ? 2.466 10.358 -3.327 1.00 86.19 83 THR A CA 1
ATOM 587 C C . THR A 1 83 ? 3.607 9.753 -4.123 1.00 86.19 83 THR A C 1
ATOM 589 O O . THR A 1 83 ? 4.446 10.461 -4.681 1.00 86.19 83 THR A O 1
ATOM 592 N N . VAL A 1 84 ? 3.643 8.428 -4.149 1.00 91.25 84 VAL A N 1
ATOM 593 C CA . VAL A 1 84 ? 4.584 7.643 -4.933 1.00 91.25 84 VAL A CA 1
ATOM 594 C C . VAL A 1 84 ? 3.798 6.981 -6.053 1.00 91.25 84 VAL A C 1
ATOM 596 O O . VAL A 1 84 ? 3.020 6.064 -5.803 1.00 91.25 84 VAL A O 1
ATOM 599 N N . ASN A 1 85 ? 4.002 7.431 -7.289 1.00 92.88 85 ASN A N 1
ATOM 600 C CA . ASN A 1 85 ? 3.493 6.716 -8.451 1.00 92.88 85 ASN A CA 1
ATOM 601 C C . ASN A 1 85 ? 4.425 5.537 -8.727 1.00 92.88 85 ASN A C 1
ATOM 603 O O . ASN A 1 85 ? 5.630 5.707 -8.936 1.00 92.88 85 ASN A O 1
ATOM 607 N N . LEU A 1 86 ? 3.858 4.339 -8.701 1.00 93.81 86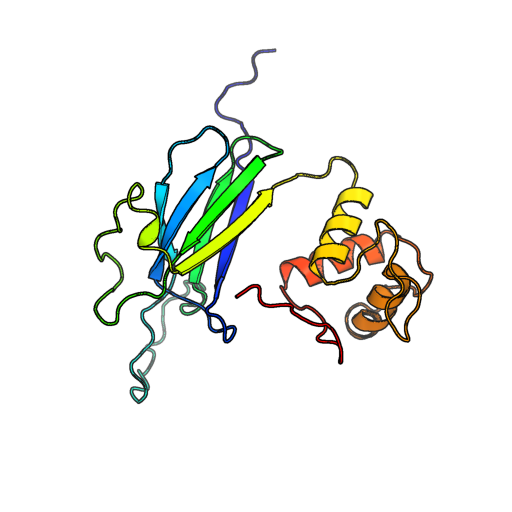 LEU A N 1
ATOM 608 C CA . LEU A 1 86 ? 4.543 3.104 -9.014 1.00 93.81 86 LEU A CA 1
ATOM 609 C C . LEU A 1 86 ? 3.993 2.547 -10.317 1.00 93.81 86 LEU A C 1
ATOM 611 O O . LEU A 1 86 ? 2.782 2.409 -10.488 1.00 93.81 86 LEU A O 1
ATOM 615 N N . ARG A 1 87 ? 4.891 2.187 -11.226 1.00 93.62 87 ARG A N 1
ATOM 616 C CA . ARG A 1 87 ? 4.566 1.447 -12.445 1.00 93.62 87 ARG A CA 1
ATOM 617 C C . ARG A 1 87 ? 5.402 0.187 -12.507 1.00 93.62 87 ARG A C 1
ATOM 619 O O . ARG A 1 87 ? 6.572 0.234 -12.140 1.00 93.62 87 ARG A O 1
ATOM 626 N N . TRP A 1 88 ? 4.822 -0.928 -12.930 1.00 94.75 88 TRP A N 1
ATOM 627 C CA . TRP A 1 88 ? 5.546 -2.190 -13.086 1.00 94.75 88 TRP A CA 1
ATOM 628 C C . TRP A 1 88 ? 4.978 -3.013 -14.239 1.00 94.75 88 TRP A C 1
ATOM 630 O O . TRP A 1 88 ? 3.847 -2.807 -14.669 1.00 94.75 88 TRP A O 1
ATOM 640 N N . SER A 1 89 ? 5.768 -3.946 -14.752 1.00 91.56 89 SER A N 1
ATOM 641 C CA . SER A 1 89 ? 5.327 -4.953 -15.720 1.00 91.56 89 SER A CA 1
ATOM 642 C C . SER A 1 89 ? 5.715 -6.344 -15.239 1.00 91.56 89 SER A C 1
ATOM 644 O O . SER A 1 89 ? 6.449 -6.512 -14.257 1.00 91.56 89 SER A O 1
ATOM 646 N N . ARG A 1 90 ? 5.175 -7.369 -15.899 1.00 90.38 90 ARG A N 1
ATOM 647 C CA . ARG A 1 90 ? 5.621 -8.737 -15.653 1.00 90.38 90 ARG A CA 1
ATOM 648 C C . ARG A 1 90 ? 7.086 -8.871 -16.084 1.00 90.38 90 ARG A C 1
ATOM 650 O O . ARG A 1 90 ? 7.451 -8.353 -17.139 1.00 90.38 90 ARG A O 1
ATOM 657 N N . PRO A 1 91 ? 7.929 -9.566 -15.303 1.00 86.50 91 PRO A N 1
ATOM 658 C CA . PRO A 1 91 ? 9.269 -9.891 -15.768 1.00 86.50 91 PRO A CA 1
ATOM 659 C C . PRO A 1 91 ? 9.154 -10.752 -17.030 1.00 86.50 91 PRO A C 1
ATOM 661 O O . PRO A 1 91 ? 8.345 -11.681 -17.090 1.00 86.50 91 PRO A O 1
ATOM 664 N N . LYS A 1 92 ? 9.958 -10.445 -18.048 1.00 84.38 92 LYS A N 1
ATOM 665 C CA . LYS A 1 92 ? 10.059 -11.300 -19.240 1.00 84.38 92 LYS A CA 1
ATOM 666 C C . LYS A 1 92 ? 10.680 -12.641 -18.839 1.00 84.38 92 LYS A C 1
ATOM 668 O O . LYS A 1 92 ? 11.466 -12.692 -17.898 1.00 84.38 92 LYS A O 1
ATOM 673 N N . GLU A 1 93 ? 10.392 -13.718 -19.571 1.00 73.88 93 GLU A N 1
ATOM 674 C CA . GLU A 1 93 ? 10.905 -15.067 -19.247 1.00 73.88 93 GLU A CA 1
ATOM 675 C C . GLU A 1 93 ? 12.437 -15.126 -19.120 1.00 73.88 93 GLU A C 1
ATOM 677 O O . GLU A 1 93 ? 12.982 -15.929 -18.367 1.00 73.88 93 GLU A O 1
ATOM 682 N N . THR A 1 94 ? 13.141 -14.246 -19.835 1.00 71.62 94 THR A N 1
ATOM 683 C CA . THR A 1 94 ? 14.604 -14.148 -19.820 1.00 71.62 94 THR A CA 1
ATOM 684 C C . THR A 1 94 ? 15.155 -13.222 -18.734 1.00 71.62 94 THR A C 1
ATOM 686 O O . THR A 1 94 ? 16.371 -13.138 -18.569 1.00 71.62 94 THR A O 1
ATOM 689 N N . GLU A 1 95 ? 14.309 -12.477 -18.019 1.00 75.19 95 GLU A N 1
ATOM 690 C CA . GLU A 1 95 ? 14.757 -11.533 -16.996 1.00 75.19 95 GLU A CA 1
ATOM 691 C C . GLU A 1 95 ? 15.079 -12.247 -15.678 1.00 75.19 95 GLU A C 1
ATOM 693 O O . GLU A 1 95 ? 14.242 -12.898 -15.056 1.00 75.19 95 GLU A O 1
ATOM 698 N N . GLN A 1 96 ? 16.328 -12.093 -15.239 1.00 73.25 96 GLN A N 1
ATOM 699 C CA . GLN A 1 96 ? 16.845 -12.608 -13.972 1.00 73.25 96 GLN A CA 1
ATOM 700 C C . GLN A 1 96 ? 17.277 -11.457 -13.054 1.00 73.25 96 GLN A C 1
ATOM 702 O O . GLN A 1 96 ? 17.278 -10.283 -13.443 1.00 73.25 96 GLN A O 1
ATOM 707 N N . ALA A 1 97 ? 17.702 -11.798 -11.835 1.00 69.50 97 ALA A N 1
ATOM 708 C CA . ALA A 1 97 ? 18.397 -10.871 -10.949 1.00 69.50 97 ALA A CA 1
ATOM 709 C C . ALA A 1 97 ? 19.597 -10.235 -11.680 1.00 69.50 97 ALA A C 1
ATOM 711 O O . ALA A 1 97 ? 20.581 -10.910 -11.968 1.00 69.50 97 ALA A O 1
ATOM 712 N N . GLY A 1 98 ? 19.509 -8.939 -11.990 1.00 74.00 98 GLY A N 1
ATOM 713 C CA . GLY A 1 98 ? 20.562 -8.195 -12.694 1.00 74.00 98 GLY A CA 1
ATOM 714 C C . GLY A 1 98 ? 20.304 -7.931 -14.179 1.00 74.00 98 GLY A C 1
ATOM 715 O O . GLY A 1 98 ? 21.131 -7.280 -14.814 1.00 74.00 98 GLY A O 1
ATOM 716 N N . ALA A 1 99 ? 19.165 -8.363 -14.733 1.00 82.38 99 ALA A N 1
ATOM 717 C CA . ALA A 1 99 ? 18.754 -7.923 -16.064 1.00 82.38 99 ALA A CA 1
ATOM 718 C C . ALA A 1 99 ? 18.667 -6.382 -16.117 1.00 82.38 99 ALA A C 1
ATOM 720 O O . ALA A 1 99 ? 18.194 -5.778 -15.139 1.00 82.38 99 ALA A O 1
ATOM 721 N N . PRO A 1 100 ? 19.088 -5.746 -17.232 1.00 84.81 100 PRO A N 1
ATOM 722 C CA . PRO A 1 100 ? 19.012 -4.300 -17.397 1.00 84.81 100 PRO A CA 1
ATOM 723 C C . PRO A 1 100 ? 17.630 -3.773 -17.026 1.00 84.81 100 PRO A C 1
ATOM 725 O O . PRO A 1 100 ? 16.610 -4.404 -17.310 1.00 84.81 100 PRO A O 1
ATOM 728 N N . LEU A 1 101 ? 17.602 -2.638 -16.337 1.00 86.19 101 LEU A N 1
ATOM 729 C CA . LEU A 1 101 ? 16.343 -1.972 -16.047 1.00 86.19 101 LEU A CA 1
ATOM 730 C C . LEU A 1 101 ? 15.826 -1.305 -17.328 1.00 86.19 101 LEU A C 1
ATOM 732 O O . LEU A 1 101 ? 16.639 -0.746 -18.070 1.00 86.19 101 LEU A O 1
ATOM 736 N N . PRO A 1 102 ? 14.509 -1.341 -17.587 1.00 84.44 102 PRO A N 1
ATOM 737 C CA . PRO A 1 102 ? 13.917 -0.538 -18.647 1.00 84.44 102 PRO A CA 1
ATOM 738 C C . PRO A 1 102 ? 14.183 0.950 -18.408 1.00 84.44 102 PRO A C 1
ATOM 740 O O . PRO A 1 102 ? 14.418 1.395 -17.278 1.00 84.44 102 PRO A O 1
ATOM 743 N N . ASN A 1 103 ? 14.165 1.719 -19.492 1.00 87.94 103 ASN A N 1
ATOM 744 C CA . ASN A 1 103 ? 14.365 3.155 -19.434 1.00 87.94 103 ASN A CA 1
ATOM 745 C C . ASN A 1 103 ? 13.210 3.800 -18.644 1.00 87.94 103 ASN A C 1
ATOM 747 O O . ASN A 1 103 ? 12.053 3.651 -19.034 1.00 87.94 103 ASN A O 1
ATOM 751 N N . PRO A 1 104 ? 13.480 4.544 -17.556 1.00 86.81 104 PRO A N 1
ATOM 752 C CA . PRO A 1 104 ? 12.421 5.160 -16.762 1.00 86.81 104 PRO A CA 1
ATOM 753 C C . PRO A 1 104 ? 11.628 6.243 -17.510 1.00 86.81 104 PRO A C 1
ATOM 755 O O . PRO A 1 104 ? 10.573 6.645 -17.024 1.00 86.81 104 PRO A O 1
ATOM 758 N N . ALA A 1 105 ? 12.122 6.727 -18.657 1.00 87.19 105 ALA A N 1
ATOM 759 C CA . ALA A 1 105 ? 11.397 7.658 -19.521 1.00 87.19 105 ALA A CA 1
ATOM 760 C C . ALA A 1 105 ? 10.366 6.966 -20.434 1.00 87.19 105 ALA A C 1
ATOM 762 O O . ALA A 1 105 ? 9.394 7.606 -20.835 1.00 87.19 105 ALA A O 1
ATOM 763 N N . ASP A 1 106 ? 10.543 5.674 -20.719 1.00 88.50 106 ASP A N 1
ATOM 764 C CA . ASP A 1 106 ? 9.693 4.908 -21.635 1.00 88.50 106 ASP A CA 1
ATOM 765 C C . ASP A 1 106 ? 8.537 4.279 -20.846 1.00 88.50 106 ASP A C 1
ATOM 767 O O . ASP A 1 106 ? 8.480 3.085 -20.565 1.00 88.50 106 ASP A O 1
ATOM 771 N N . LEU A 1 107 ? 7.614 5.136 -20.408 1.00 82.50 107 LEU A N 1
ATOM 772 C CA . LEU A 1 107 ? 6.540 4.761 -19.487 1.00 82.50 107 LEU A CA 1
ATOM 773 C C . LEU A 1 107 ? 5.514 3.771 -20.068 1.00 82.50 107 LEU A C 1
ATOM 775 O O . LEU A 1 107 ? 4.757 3.184 -19.290 1.00 82.50 107 LEU A O 1
ATOM 779 N N . ASP A 1 108 ? 5.491 3.598 -21.389 1.00 84.50 108 AS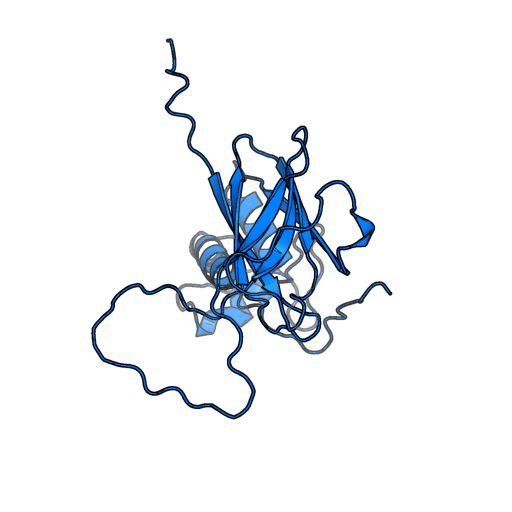P A N 1
ATOM 780 C CA . ASP A 1 108 ? 4.605 2.670 -22.103 1.00 84.50 108 ASP A CA 1
ATOM 781 C C . ASP A 1 108 ? 5.050 1.199 -21.968 1.00 84.50 108 ASP A C 1
ATOM 783 O O . ASP A 1 108 ? 4.271 0.290 -22.247 1.00 84.50 108 ASP A O 1
ATOM 787 N N . ASP A 1 109 ? 6.267 0.947 -21.467 1.00 83.31 109 ASP A N 1
ATOM 788 C CA . ASP A 1 109 ? 6.790 -0.404 -21.208 1.00 83.31 109 ASP A CA 1
ATOM 789 C C . ASP A 1 109 ? 6.205 -1.057 -19.934 1.00 83.31 109 ASP A C 1
ATOM 791 O O . ASP A 1 109 ? 6.507 -2.217 -19.616 1.00 83.31 109 ASP A O 1
ATOM 795 N N . PHE A 1 110 ? 5.382 -0.328 -19.172 1.00 88.56 110 PHE A N 1
ATOM 796 C CA . PHE A 1 110 ? 4.815 -0.794 -17.905 1.00 88.56 110 PHE A CA 1
ATOM 797 C C . PHE A 1 110 ? 3.324 -1.115 -18.029 1.00 88.56 110 PHE A C 1
ATOM 799 O O . PHE A 1 110 ? 2.514 -0.275 -18.406 1.00 88.56 110 PHE A O 1
ATOM 806 N N . GLU A 1 111 ? 2.958 -2.340 -17.649 1.00 89.62 111 GLU A N 1
ATOM 807 C CA . GLU A 1 111 ? 1.591 -2.869 -17.768 1.00 89.62 111 GLU A CA 1
ATOM 808 C C . GLU A 1 111 ? 0.658 -2.370 -16.656 1.00 89.62 111 GLU A C 1
ATOM 810 O O . GLU A 1 111 ? -0.554 -2.285 -16.845 1.00 89.62 111 GLU A O 1
ATOM 815 N N . PHE A 1 112 ? 1.209 -2.074 -15.480 1.00 91.62 112 PHE A N 1
ATOM 816 C CA . PHE A 1 112 ? 0.449 -1.795 -14.267 1.00 91.62 112 PHE A CA 1
ATOM 817 C C . PHE A 1 112 ? 0.882 -0.471 -13.646 1.00 91.62 112 PHE A C 1
ATOM 819 O O . PHE A 1 112 ? 2.054 -0.090 -13.713 1.00 91.62 112 PHE A O 1
ATOM 826 N N . THR A 1 113 ? -0.057 0.217 -12.994 1.00 91.25 113 THR A N 1
ATOM 827 C CA . THR A 1 113 ? 0.210 1.451 -12.251 1.00 91.25 113 THR A CA 1
ATOM 828 C C . THR A 1 113 ? -0.561 1.491 -10.936 1.00 91.25 113 THR A C 1
ATOM 830 O O . THR A 1 113 ? -1.670 0.968 -10.836 1.00 91.25 113 THR A O 1
ATOM 833 N N . MET A 1 114 ? 0.035 2.116 -9.925 1.00 88.94 114 MET A N 1
ATOM 834 C CA . MET A 1 114 ? -0.560 2.348 -8.617 1.00 88.94 114 MET A CA 1
ATOM 835 C C . MET A 1 114 ? -0.029 3.655 -8.036 1.00 88.94 114 MET A C 1
ATOM 837 O O . MET A 1 114 ? 1.176 3.894 -8.051 1.00 88.94 114 MET A O 1
ATOM 841 N N . ASP A 1 115 ? -0.918 4.458 -7.460 1.00 86.31 115 ASP A N 1
ATOM 842 C CA . ASP A 1 115 ? -0.534 5.592 -6.625 1.00 86.31 115 ASP A CA 1
ATOM 843 C C . ASP A 1 115 ? -0.515 5.162 -5.160 1.00 86.31 115 ASP A C 1
ATOM 845 O O . ASP A 1 115 ? -1.531 4.748 -4.601 1.00 86.31 115 ASP A O 1
ATOM 849 N N . VAL A 1 116 ? 0.653 5.261 -4.533 1.00 85.88 116 VAL A N 1
ATOM 850 C CA . VAL A 1 116 ? 0.841 4.993 -3.109 1.00 85.88 116 VAL A CA 1
ATOM 851 C C . VAL A 1 116 ? 0.908 6.321 -2.380 1.00 85.88 116 VAL A C 1
ATOM 853 O O . VAL A 1 116 ? 1.906 7.038 -2.442 1.00 85.88 116 VAL A O 1
ATOM 856 N N . ILE A 1 117 ? -0.172 6.657 -1.688 1.00 83.44 117 ILE A N 1
ATOM 857 C CA . ILE A 1 117 ? -0.231 7.852 -0.852 1.00 83.44 117 ILE A CA 1
ATOM 858 C C . ILE A 1 117 ? 0.410 7.504 0.488 1.00 83.44 117 ILE A C 1
ATOM 860 O O . ILE A 1 117 ? -0.096 6.661 1.228 1.00 83.44 117 ILE A O 1
ATOM 864 N N . VAL A 1 118 ? 1.539 8.143 0.782 1.00 84.19 118 VAL A N 1
ATOM 865 C CA . VAL A 1 118 ? 2.253 7.991 2.047 1.00 84.19 118 VAL A CA 1
ATOM 866 C C . VAL A 1 118 ? 1.973 9.240 2.860 1.00 84.19 118 VAL A C 1
ATOM 868 O O . VAL A 1 118 ? 2.601 10.284 2.687 1.00 84.19 118 VAL A O 1
ATOM 871 N N . ASP A 1 119 ? 0.976 9.125 3.720 1.00 79.94 119 ASP A N 1
ATOM 872 C CA . ASP A 1 119 ? 0.629 10.135 4.705 1.00 79.94 119 ASP A CA 1
ATOM 873 C C . ASP A 1 119 ? 0.922 9.551 6.087 1.00 79.94 119 ASP A C 1
ATOM 875 O O . ASP A 1 119 ? 0.557 8.404 6.356 1.00 79.94 119 ASP A O 1
ATOM 879 N N . VAL A 1 120 ? 1.619 10.305 6.940 1.00 66.94 120 VAL A N 1
ATOM 880 C CA . VAL A 1 120 ? 1.725 9.956 8.359 1.00 66.94 120 VAL A CA 1
ATOM 881 C C . VAL A 1 120 ? 0.637 10.756 9.050 1.00 66.94 120 VAL A C 1
ATOM 883 O O . VAL A 1 120 ? 0.804 11.960 9.255 1.00 66.94 120 VAL A O 1
ATOM 886 N N . PRO A 1 121 ? -0.491 10.114 9.379 1.00 63.12 121 PRO A N 1
ATOM 887 C CA . PRO A 1 121 ? -1.590 10.808 10.003 1.00 63.12 121 PRO A CA 1
ATOM 888 C C . PRO A 1 121 ? -1.109 11.298 11.367 1.00 63.12 121 PRO A C 1
ATOM 890 O O . PRO A 1 121 ? -0.697 10.513 12.220 1.00 63.12 121 PRO A O 1
ATOM 893 N N . THR A 1 122 ? -1.134 12.614 11.557 1.00 69.31 122 THR A N 1
ATOM 894 C CA . THR A 1 122 ? -0.833 13.244 12.849 1.00 69.31 122 THR A CA 1
ATOM 895 C C . THR A 1 122 ? -1.913 12.929 13.885 1.00 69.31 122 THR A C 1
ATOM 897 O O . THR A 1 122 ? -1.646 12.969 15.084 1.00 69.31 122 THR A O 1
ATOM 900 N N . ASP A 1 123 ? -3.112 12.565 13.422 1.00 83.62 123 ASP A N 1
ATOM 901 C CA . ASP A 1 123 ? -4.216 12.043 14.220 1.00 83.62 123 ASP A CA 1
ATOM 902 C C . ASP A 1 123 ? -4.323 10.518 14.068 1.00 83.62 123 ASP A C 1
ATOM 904 O O . ASP A 1 123 ? -4.621 9.990 12.991 1.00 83.62 123 ASP A O 1
ATOM 908 N N . VAL A 1 124 ? -4.140 9.802 15.177 1.00 83.44 124 VAL A N 1
ATOM 909 C CA . VAL A 1 124 ? -4.263 8.339 15.261 1.00 83.44 124 VAL A CA 1
ATOM 910 C C . VAL A 1 124 ? -5.599 7.850 14.683 1.00 83.44 124 VAL A C 1
ATOM 912 O O . VAL A 1 124 ? -5.634 6.840 13.974 1.00 83.44 124 VAL A O 1
ATOM 915 N N . ASN A 1 125 ? -6.687 8.600 14.893 1.00 87.25 125 ASN A N 1
ATOM 916 C CA . ASN A 1 125 ? -8.007 8.252 14.370 1.00 87.25 125 ASN A CA 1
ATOM 917 C C . ASN A 1 125 ? -8.074 8.368 12.848 1.00 87.25 125 ASN A C 1
ATOM 919 O O . ASN A 1 125 ? -8.693 7.529 12.193 1.00 87.25 125 ASN A O 1
ATOM 923 N N . GLN A 1 126 ? -7.437 9.386 12.266 1.00 85.12 126 GLN A N 1
ATOM 924 C CA . GLN A 1 126 ? -7.359 9.525 10.814 1.00 85.12 126 GLN A CA 1
ATOM 925 C C . GLN A 1 126 ? -6.586 8.352 10.205 1.00 85.12 126 GLN A C 1
ATOM 927 O O . GLN A 1 126 ? -7.014 7.794 9.194 1.00 85.12 126 GLN A O 1
ATOM 932 N N . GLY A 1 127 ? -5.504 7.917 10.856 1.00 83.62 127 GLY A N 1
ATOM 933 C CA . GLY A 1 127 ? -4.768 6.730 10.432 1.00 83.62 127 GLY A CA 1
ATOM 934 C C . GLY A 1 127 ? -5.602 5.463 10.473 1.00 83.62 127 GLY A C 1
ATOM 935 O O . GLY A 1 127 ? -5.647 4.733 9.484 1.00 83.62 127 GLY A O 1
ATOM 936 N N . ALA A 1 128 ? -6.317 5.224 11.572 1.00 89.88 128 ALA A N 1
ATOM 937 C CA . ALA A 1 128 ? -7.204 4.070 11.690 1.00 89.88 128 ALA A CA 1
ATOM 938 C C . ALA A 1 128 ? -8.288 4.074 10.598 1.00 89.88 128 ALA A C 1
ATOM 940 O O . ALA A 1 128 ? -8.508 3.062 9.938 1.00 89.88 128 ALA A O 1
ATOM 941 N N . ARG A 1 129 ? -8.901 5.231 10.316 1.00 89.81 129 ARG A N 1
ATOM 942 C CA . ARG A 1 129 ? -9.905 5.369 9.245 1.00 89.81 129 ARG A CA 1
ATOM 943 C C . ARG A 1 129 ? -9.340 5.065 7.860 1.00 89.81 129 ARG A C 1
ATOM 945 O O . ARG A 1 129 ? -10.007 4.395 7.074 1.00 89.81 129 ARG A O 1
ATOM 952 N N . SER A 1 130 ? -8.128 5.529 7.563 1.00 85.19 130 SER A N 1
ATOM 953 C CA . SER A 1 130 ? -7.451 5.229 6.297 1.00 85.19 130 SER A CA 1
ATOM 954 C C . SER A 1 130 ? -7.156 3.734 6.149 1.00 85.19 130 SER A C 1
ATOM 956 O O . SER A 1 130 ? -7.400 3.168 5.084 1.00 85.19 130 SER A O 1
ATOM 958 N N . ARG A 1 131 ? -6.702 3.067 7.218 1.00 88.50 131 ARG A N 1
ATOM 959 C CA . ARG A 1 131 ? -6.463 1.612 7.223 1.00 88.50 131 ARG A CA 1
ATOM 960 C C . ARG A 1 131 ? -7.750 0.822 7.029 1.00 88.50 131 ARG A C 1
ATOM 962 O O . ARG A 1 131 ? -7.802 -0.040 6.158 1.00 88.50 131 ARG A O 1
ATOM 969 N N . LEU A 1 132 ? -8.807 1.180 7.759 1.00 91.06 132 LEU A N 1
ATOM 970 C CA . LEU A 1 132 ? -10.139 0.600 7.591 1.00 91.06 132 LEU A CA 1
ATOM 971 C C . LEU A 1 132 ? -10.624 0.735 6.146 1.00 91.06 132 LEU A C 1
ATOM 973 O O . LEU A 1 132 ? -11.016 -0.257 5.538 1.00 91.06 132 LEU A O 1
ATOM 977 N N . LYS A 1 133 ? -10.509 1.925 5.547 1.00 87.62 133 LYS A N 1
ATOM 978 C CA . LYS A 1 133 ? -10.858 2.137 4.138 1.00 87.62 133 LYS A CA 1
ATOM 979 C C . LYS A 1 133 ? -10.073 1.214 3.199 1.00 87.62 133 LYS A C 1
ATOM 981 O O . LYS A 1 133 ? -10.678 0.622 2.309 1.00 87.62 133 LYS A O 1
ATOM 986 N N . ASN A 1 134 ? -8.765 1.059 3.407 1.00 83.94 134 ASN A N 1
ATOM 987 C CA . ASN A 1 134 ? -7.922 0.163 2.603 1.00 83.94 134 ASN A CA 1
ATOM 988 C C . ASN A 1 134 ? -8.306 -1.317 2.763 1.00 83.94 134 ASN A C 1
ATOM 990 O O . ASN A 1 134 ? -8.153 -2.092 1.825 1.00 83.94 134 ASN A O 1
ATOM 994 N N . LEU A 1 135 ? -8.851 -1.691 3.921 1.00 87.94 135 LEU A N 1
ATOM 995 C CA . LEU A 1 135 ? -9.417 -3.014 4.198 1.00 87.94 135 LEU A CA 1
ATOM 996 C C . LEU A 1 135 ? -10.867 -3.174 3.686 1.00 87.94 135 LEU A C 1
ATOM 998 O O . LEU A 1 135 ? -11.481 -4.214 3.905 1.00 87.94 135 LEU A O 1
ATOM 1002 N N . GLY A 1 136 ? -11.433 -2.163 3.014 1.00 88.62 136 GLY A N 1
ATOM 1003 C CA . GLY A 1 136 ? -12.796 -2.190 2.464 1.00 88.62 136 GLY A CA 1
ATOM 1004 C C . GLY A 1 136 ? -13.887 -1.620 3.382 1.00 88.62 136 GLY A C 1
ATOM 1005 O O . GLY A 1 136 ? -15.073 -1.747 3.080 1.00 88.62 136 GLY A O 1
ATOM 1006 N N . TYR A 1 137 ? -13.510 -0.969 4.483 1.00 91.75 137 TYR A N 1
ATOM 1007 C CA . TYR A 1 137 ? -14.401 -0.373 5.483 1.00 91.75 137 TYR A CA 1
ATOM 1008 C C . TYR A 1 137 ? -14.404 1.160 5.379 1.00 91.75 137 TYR A C 1
ATOM 1010 O O . TYR A 1 137 ? -13.763 1.864 6.159 1.00 91.75 137 TYR A O 1
ATOM 1018 N N . ASP A 1 138 ? -15.107 1.698 4.380 1.00 88.12 138 ASP A N 1
ATOM 1019 C CA . ASP A 1 138 ? -15.140 3.141 4.099 1.00 88.12 138 ASP A CA 1
ATOM 1020 C C . ASP A 1 138 ? -15.946 3.922 5.156 1.00 88.12 138 ASP A C 1
ATOM 1022 O O . ASP A 1 138 ? -17.177 3.861 5.199 1.00 88.12 138 ASP A O 1
ATOM 1026 N N . THR A 1 139 ? -15.243 4.668 6.012 1.00 85.69 139 THR A N 1
ATOM 1027 C CA . THR A 1 139 ? -15.833 5.459 7.107 1.00 85.69 139 THR A CA 1
ATOM 1028 C C . THR A 1 139 ? -16.080 6.929 6.750 1.00 85.69 139 THR A C 1
ATOM 1030 O O . THR A 1 139 ? -16.559 7.667 7.613 1.00 85.69 139 THR A O 1
ATOM 1033 N N . ASN A 1 140 ? -15.761 7.391 5.527 1.00 81.25 140 ASN A N 1
ATOM 1034 C CA . ASN A 1 140 ? -15.939 8.801 5.154 1.00 81.25 140 ASN A CA 1
ATOM 1035 C C . ASN A 1 140 ? -16.330 9.041 3.670 1.00 81.25 140 ASN A C 1
ATOM 1037 O O . ASN A 1 140 ? -15.452 9.053 2.802 1.00 81.25 140 ASN A O 1
ATOM 1041 N N . PRO A 1 141 ? -17.616 9.343 3.382 1.00 80.81 141 PRO A N 1
ATOM 1042 C CA . PRO A 1 141 ? -18.748 9.224 4.305 1.00 80.81 141 PRO A CA 1
ATOM 1043 C C . PRO A 1 141 ? -18.949 7.751 4.707 1.00 80.81 141 PRO A C 1
ATOM 1045 O O . PRO A 1 141 ? -18.641 6.878 3.895 1.00 80.81 141 PRO A O 1
ATOM 1048 N N . PRO A 1 142 ? -19.457 7.443 5.917 1.00 83.06 142 PRO A N 1
ATOM 1049 C CA . PRO A 1 142 ? -19.690 6.062 6.325 1.00 83.06 142 PRO A CA 1
ATOM 1050 C C . PRO A 1 142 ? -20.626 5.374 5.333 1.00 83.06 142 PRO A C 1
ATOM 1052 O O . PRO A 1 142 ? -21.780 5.780 5.175 1.00 83.06 142 PRO A O 1
ATOM 1055 N N . LYS A 1 143 ? -20.132 4.342 4.648 1.00 82.31 143 LYS A N 1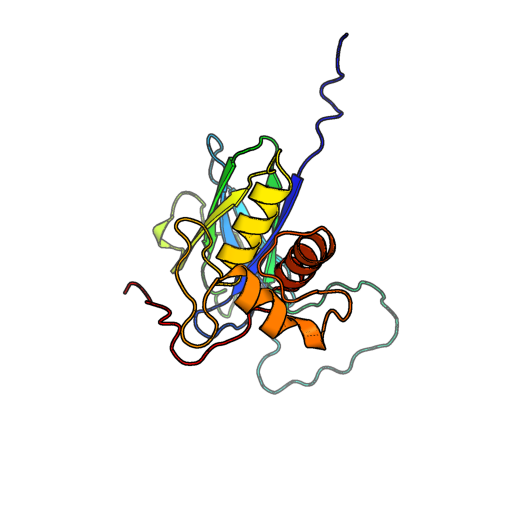
ATOM 1056 C CA . LYS A 1 143 ? -20.952 3.524 3.751 1.00 82.31 143 LYS A CA 1
ATOM 1057 C C . LYS A 1 143 ? -21.334 2.243 4.473 1.00 82.31 143 LYS A C 1
ATOM 1059 O O . LYS A 1 143 ? -20.440 1.466 4.797 1.00 82.31 143 LYS A O 1
ATOM 1064 N N . PRO A 1 144 ? -22.630 1.993 4.718 1.00 86.38 144 PRO A N 1
ATOM 1065 C CA . PRO A 1 144 ? -23.040 0.765 5.366 1.00 86.38 144 PRO A CA 1
ATOM 1066 C C . PRO A 1 144 ? -22.517 -0.458 4.611 1.00 86.38 144 PRO A C 1
ATOM 1068 O O . PRO A 1 144 ? -22.694 -0.579 3.399 1.00 86.38 144 PRO A O 1
ATOM 1071 N N . VAL A 1 145 ? -21.895 -1.374 5.340 1.00 84.06 145 VAL A N 1
ATOM 1072 C CA . VAL A 1 145 ? -21.514 -2.686 4.833 1.00 84.06 145 VAL A CA 1
ATOM 1073 C C . VAL A 1 145 ? -22.781 -3.550 4.769 1.00 84.06 145 VAL A C 1
ATOM 1075 O O . VAL A 1 145 ? -23.452 -3.713 5.798 1.00 84.06 145 VAL A O 1
ATOM 1078 N N . PRO A 1 146 ? -23.130 -4.134 3.606 1.00 83.12 146 PRO A N 1
ATOM 1079 C CA . PRO A 1 146 ? -24.312 -4.983 3.470 1.00 83.12 146 PRO A CA 1
ATOM 1080 C C . PRO A 1 146 ? -24.337 -6.110 4.512 1.00 83.12 146 PRO A C 1
ATOM 1082 O O . PRO A 1 146 ? -23.410 -6.908 4.590 1.00 83.12 146 PRO A O 1
ATOM 1085 N N . GLY A 1 147 ? -25.389 -6.160 5.335 1.00 84.19 147 GLY A N 1
ATOM 1086 C CA . GLY A 1 147 ? -25.562 -7.164 6.397 1.00 84.19 147 GLY A CA 1
ATOM 1087 C C . GLY A 1 147 ? -24.851 -6.865 7.725 1.00 84.19 147 GLY A C 1
ATOM 1088 O O . GLY A 1 147 ? -25.175 -7.494 8.731 1.00 84.19 147 GLY A O 1
ATOM 1089 N N . PHE A 1 148 ? -23.943 -5.885 7.769 1.00 80.44 148 PHE A N 1
ATOM 1090 C CA . PHE A 1 148 ? -23.155 -5.565 8.969 1.00 80.44 148 PHE A CA 1
ATOM 1091 C C . PHE A 1 148 ? -23.377 -4.144 9.499 1.00 80.44 148 PHE A C 1
ATOM 1093 O O . PHE A 1 148 ? -23.103 -3.892 10.670 1.00 80.44 148 PHE A O 1
ATOM 1100 N N . GLY A 1 149 ? -23.951 -3.248 8.691 1.00 87.69 149 GLY A N 1
ATOM 1101 C CA . GLY A 1 149 ? -24.272 -1.886 9.110 1.00 87.69 149 GLY A CA 1
ATOM 1102 C C . GLY A 1 149 ? -23.045 -0.983 9.058 1.00 87.69 149 GLY A C 1
ATOM 1103 O O . GLY A 1 149 ? -22.407 -0.882 8.017 1.00 87.69 149 GLY A O 1
ATOM 1104 N N . ASP A 1 150 ? -22.741 -0.294 10.152 1.00 93.75 150 ASP A N 1
ATOM 1105 C CA . ASP A 1 150 ? -21.616 0.641 10.231 1.00 93.75 150 ASP A CA 1
ATOM 1106 C C . ASP A 1 150 ? -20.255 -0.037 9.906 1.00 93.75 150 ASP A C 1
ATOM 1108 O O . ASP A 1 150 ? -20.012 -1.157 10.368 1.00 93.75 150 ASP A O 1
ATOM 1112 N N . PRO A 1 151 ? -19.354 0.603 9.127 1.00 93.94 151 PRO A N 1
ATOM 1113 C CA . PRO A 1 151 ? -18.067 0.015 8.750 1.00 93.94 151 PRO A CA 1
ATOM 1114 C C . PRO A 1 151 ? -17.174 -0.386 9.928 1.00 93.94 151 PRO A C 1
ATOM 1116 O O . PRO A 1 151 ? -16.487 -1.401 9.836 1.00 93.94 151 PRO A O 1
ATOM 1119 N N . ILE A 1 152 ? -17.169 0.373 11.028 1.00 96.12 152 ILE A N 1
ATOM 1120 C CA . ILE A 1 152 ? -16.350 0.040 12.201 1.00 96.12 152 ILE A CA 1
ATOM 1121 C C . ILE A 1 152 ? -16.926 -1.210 12.862 1.00 96.12 152 ILE A C 1
ATOM 1123 O O . ILE A 1 152 ? -16.202 -2.172 13.097 1.00 96.12 152 ILE A O 1
ATOM 1127 N N . THR A 1 153 ? -18.245 -1.248 13.058 1.00 95.88 153 THR A N 1
ATOM 1128 C CA . THR A 1 153 ? -18.944 -2.429 13.593 1.00 95.88 153 THR A CA 1
ATOM 1129 C C . THR A 1 153 ? -18.698 -3.668 12.728 1.00 95.88 153 THR A C 1
ATOM 1131 O O . THR A 1 153 ? -18.501 -4.771 13.241 1.00 95.88 153 THR A O 1
ATOM 1134 N N . ALA A 1 154 ? -18.691 -3.497 11.405 1.00 95.31 154 ALA A N 1
ATOM 1135 C CA . ALA A 1 154 ? -18.411 -4.565 10.458 1.00 95.31 154 ALA A CA 1
ATOM 1136 C C . ALA A 1 154 ? -16.977 -5.099 10.603 1.00 95.31 154 ALA A C 1
ATOM 1138 O O . ALA A 1 154 ? -16.788 -6.311 10.632 1.00 95.31 154 ALA A O 1
ATOM 1139 N N . PHE A 1 155 ? -15.979 -4.216 10.729 1.00 95.88 155 PHE A N 1
ATOM 1140 C CA . PHE A 1 155 ? -14.589 -4.618 10.968 1.00 95.88 155 PHE A CA 1
ATOM 1141 C C . PHE A 1 155 ? -14.466 -5.365 12.294 1.00 95.88 155 PHE A C 1
ATOM 1143 O O . PHE A 1 155 ? -13.940 -6.475 12.337 1.00 95.88 155 PHE A O 1
ATOM 1150 N N . GLN A 1 156 ? -15.030 -4.795 13.360 1.00 96.50 156 GLN A N 1
ATOM 1151 C CA . GLN A 1 156 ? -14.972 -5.383 14.690 1.00 96.50 156 GLN A CA 1
ATOM 1152 C C . GLN A 1 156 ? -15.559 -6.802 14.699 1.00 96.50 156 GLN A C 1
ATOM 1154 O O . GLN A 1 156 ? -14.956 -7.705 15.266 1.00 96.50 156 GLN A O 1
ATOM 1159 N N . ARG A 1 157 ? -16.695 -7.036 14.024 1.00 95.25 157 ARG A N 1
ATOM 1160 C CA . ARG A 1 157 ? -17.311 -8.373 13.910 1.00 95.25 157 ARG A CA 1
ATOM 1161 C C . ARG A 1 157 ? -16.465 -9.361 13.119 1.00 95.25 157 ARG A C 1
ATOM 1163 O O . ARG A 1 157 ? -16.344 -10.512 13.535 1.00 95.25 157 ARG A O 1
ATOM 1170 N N . ASP A 1 158 ? -15.925 -8.930 11.985 1.00 94.75 158 ASP A N 1
ATOM 1171 C CA . ASP A 1 158 ? -15.160 -9.806 11.098 1.00 94.75 158 ASP A CA 1
ATOM 1172 C C . ASP A 1 158 ? -13.869 -10.290 11.767 1.00 94.75 158 ASP A C 1
ATOM 1174 O O . ASP A 1 158 ? -13.521 -11.468 11.652 1.00 94.75 158 ASP A O 1
ATOM 1178 N N . TYR A 1 159 ? -13.206 -9.416 12.528 1.00 95.69 159 TYR A N 1
ATOM 1179 C CA . TYR A 1 159 ? -11.921 -9.722 13.152 1.00 95.69 159 TYR A CA 1
ATOM 1180 C C . TYR A 1 159 ? -11.999 -10.119 14.633 1.00 95.69 159 TYR A C 1
ATOM 1182 O O . TYR A 1 159 ? -10.992 -10.566 15.173 1.00 95.69 159 TYR A O 1
ATOM 1190 N N . GLN A 1 160 ? -13.166 -10.080 15.292 1.00 95.94 160 GLN A N 1
ATOM 1191 C CA . GLN A 1 160 ? -13.308 -10.456 16.714 1.00 95.94 160 GLN A CA 1
ATOM 1192 C C . GLN A 1 160 ? -12.755 -11.854 17.041 1.00 95.94 160 GLN A C 1
ATOM 1194 O O . GLN A 1 160 ? -12.246 -12.101 18.131 1.00 95.94 160 GLN A O 1
ATOM 1199 N N . LYS A 1 161 ? -12.854 -12.802 16.100 1.00 94.31 161 LYS A N 1
ATOM 1200 C CA . LYS A 1 161 ? -12.309 -14.159 16.288 1.00 94.31 161 LYS A CA 1
ATOM 1201 C C . LYS A 1 161 ? -10.780 -14.187 16.321 1.00 94.31 161 LYS A C 1
ATOM 1203 O O . LYS A 1 161 ? -10.217 -15.098 16.919 1.00 94.31 161 LYS A O 1
ATOM 1208 N N . GLN A 1 162 ? -10.137 -13.249 15.630 1.00 95.81 162 GLN A N 1
ATOM 1209 C CA . GLN A 1 162 ? -8.683 -13.125 15.556 1.00 95.81 162 GLN A CA 1
ATOM 1210 C C . GLN A 1 162 ? -8.146 -12.225 16.678 1.00 95.81 162 GLN A C 1
ATOM 1212 O O . GLN A 1 162 ? -7.103 -12.530 17.251 1.00 95.81 162 GLN A O 1
ATOM 1217 N N . PHE A 1 163 ? -8.887 -11.170 17.027 1.00 96.12 163 PHE A N 1
ATOM 1218 C CA . PHE A 1 163 ? -8.529 -10.187 18.046 1.00 96.12 163 PHE A CA 1
ATOM 1219 C C . PHE A 1 163 ? -9.576 -10.193 19.176 1.00 96.12 163 PHE A C 1
ATOM 1221 O O . PHE A 1 163 ? -10.601 -9.511 19.082 1.00 96.12 163 PHE A O 1
ATOM 1228 N N . PRO A 1 164 ? -9.367 -10.994 20.239 1.00 94.88 164 PRO A N 1
ATOM 1229 C CA . PRO A 1 164 ? -10.372 -11.204 21.284 1.00 94.88 164 PRO A CA 1
ATOM 1230 C C . PRO A 1 164 ? -10.655 -9.957 22.136 1.00 94.88 164 PRO A C 1
ATOM 1232 O O . PRO A 1 164 ? -11.702 -9.899 22.779 1.00 94.88 164 PRO A O 1
ATOM 1235 N N . ASP A 1 165 ? -9.757 -8.968 22.122 1.00 96.31 165 ASP A N 1
ATOM 1236 C CA . ASP A 1 165 ? -9.901 -7.708 22.860 1.00 96.31 165 ASP A CA 1
ATOM 1237 C C . ASP A 1 165 ? -10.773 -6.674 22.120 1.00 96.31 165 ASP A C 1
ATOM 1239 O O . ASP A 1 165 ? -11.155 -5.652 22.698 1.00 96.31 165 ASP A O 1
ATOM 1243 N N . ILE A 1 166 ? -11.145 -6.939 20.859 1.00 94.94 166 ILE A N 1
ATOM 1244 C CA . ILE A 1 166 ? -12.092 -6.101 20.124 1.00 94.94 166 ILE A CA 1
ATOM 1245 C C . ILE A 1 166 ? -13.485 -6.199 20.748 1.00 94.94 166 ILE A C 1
ATOM 1247 O O . ILE A 1 166 ? -14.114 -7.262 20.812 1.00 94.94 166 ILE A O 1
ATOM 1251 N N . VAL A 1 167 ? -14.029 -5.033 21.093 1.00 96.19 167 VAL A N 1
ATOM 1252 C CA . VAL A 1 167 ? -15.433 -4.862 21.470 1.00 96.19 167 VAL A CA 1
ATOM 1253 C C . VAL A 1 167 ? -16.223 -4.388 20.253 1.00 96.19 167 VAL A C 1
ATOM 1255 O O . VAL A 1 167 ? -15.875 -3.387 19.638 1.00 96.19 167 VAL A O 1
ATOM 1258 N N . VAL A 1 168 ? -17.304 -5.093 19.912 1.00 96.06 168 VAL A N 1
ATOM 1259 C CA . VAL A 1 168 ? -18.207 -4.724 18.809 1.00 96.06 168 VAL A CA 1
ATOM 1260 C C . VAL A 1 168 ? -19.174 -3.630 19.278 1.00 96.06 168 VAL A C 1
ATOM 1262 O O . VAL A 1 168 ? -20.302 -3.918 19.679 1.00 96.06 168 VAL A O 1
ATOM 1265 N N . ASP A 1 169 ? -18.720 -2.380 19.261 1.00 95.69 169 ASP A N 1
ATOM 1266 C CA . ASP A 1 169 ? -19.461 -1.202 19.735 1.00 95.69 169 ASP A CA 1
ATOM 1267 C C . ASP A 1 169 ? -19.572 -0.063 18.700 1.00 95.69 169 ASP A C 1
ATOM 1269 O O . ASP A 1 169 ? -20.228 0.946 18.961 1.00 95.69 169 ASP A O 1
ATOM 1273 N N . GLY A 1 170 ? -18.958 -0.218 17.523 1.00 94.69 170 GLY A N 1
ATOM 1274 C CA . GLY A 1 170 ? -18.937 0.792 16.462 1.00 94.69 170 GLY A CA 1
ATOM 1275 C C . GLY A 1 170 ? -18.010 1.981 16.735 1.00 94.69 170 GLY A C 1
ATOM 1276 O O . GLY A 1 170 ? -18.067 2.979 16.017 1.00 94.69 170 GLY A O 1
ATOM 1277 N N . THR A 1 171 ? -17.157 1.906 17.758 1.00 95.25 171 THR A N 1
ATOM 1278 C CA . THR A 1 171 ? -16.226 2.976 18.129 1.00 95.25 171 THR A CA 1
ATOM 1279 C C . THR A 1 171 ? -14.791 2.668 17.700 1.00 95.25 171 THR A C 1
ATOM 1281 O O . THR A 1 171 ? -14.336 1.529 17.719 1.00 95.25 171 THR A O 1
ATOM 1284 N N . LEU A 1 172 ? -14.032 3.708 17.343 1.00 94.12 172 LEU A N 1
ATOM 1285 C CA . LEU A 1 172 ? -12.578 3.611 17.163 1.00 94.12 172 LEU A CA 1
ATOM 1286 C C . LEU A 1 172 ? -11.876 3.684 18.527 1.00 94.12 172 LEU A C 1
ATOM 1288 O O . LEU A 1 172 ? -11.170 4.643 18.826 1.00 94.12 172 LEU A O 1
ATOM 1292 N N . ASN A 1 173 ? -12.127 2.699 19.386 1.00 95.75 173 ASN A N 1
ATOM 1293 C CA . ASN A 1 173 ? -11.388 2.533 20.635 1.00 95.75 173 ASN A CA 1
ATOM 1294 C C . ASN A 1 173 ? -9.954 2.025 20.368 1.00 95.75 173 ASN A C 1
ATOM 1296 O O . ASN A 1 173 ? -9.634 1.597 19.258 1.00 95.75 173 ASN A O 1
ATOM 1300 N N . GLN A 1 174 ? -9.081 2.086 21.380 1.00 95.50 174 GLN A N 1
ATOM 1301 C CA . GLN A 1 174 ? -7.665 1.730 21.222 1.00 95.50 174 GLN A CA 1
ATOM 1302 C C . GLN A 1 174 ? -7.451 0.301 20.674 1.00 95.50 174 GLN A C 1
ATOM 1304 O O . GLN A 1 174 ? -6.697 0.185 19.711 1.00 95.50 174 GLN A O 1
ATOM 1309 N N . PRO A 1 175 ? -8.157 -0.750 21.153 1.00 97.06 175 PRO A N 1
ATOM 1310 C CA . PRO A 1 175 ? -8.068 -2.080 20.543 1.00 97.06 175 PRO A CA 1
ATOM 1311 C C . PRO A 1 175 ? -8.406 -2.072 19.047 1.00 97.06 175 PRO A C 1
ATOM 1313 O O . PRO A 1 175 ? -7.619 -2.527 18.229 1.00 97.06 175 PRO A O 1
ATOM 1316 N N . THR A 1 176 ? -9.517 -1.438 18.655 1.00 96.62 176 THR A N 1
ATOM 1317 C CA . THR A 1 176 ? -9.917 -1.349 17.238 1.00 96.62 176 THR A CA 1
ATOM 1318 C C . THR A 1 176 ? -8.862 -0.630 16.387 1.00 96.62 176 THR A C 1
ATOM 1320 O O . THR A 1 176 ? -8.622 -1.013 15.241 1.00 96.62 176 THR A O 1
ATOM 1323 N N . ILE A 1 177 ? -8.222 0.412 16.928 1.00 94.69 177 ILE A N 1
ATOM 1324 C CA . ILE A 1 177 ? -7.138 1.141 16.257 1.00 94.69 177 ILE A CA 1
ATOM 1325 C C . ILE A 1 177 ? -5.928 0.224 16.042 1.00 94.69 177 ILE A C 1
ATOM 1327 O O . ILE A 1 177 ? -5.457 0.114 14.906 1.00 94.69 177 ILE A O 1
ATOM 1331 N N . ASP A 1 178 ? -5.451 -0.432 17.098 1.00 93.94 178 ASP A N 1
ATOM 1332 C CA . ASP A 1 178 ? -4.258 -1.283 17.063 1.00 93.94 178 ASP A CA 1
ATOM 1333 C C . ASP A 1 178 ? -4.474 -2.503 16.159 1.00 93.94 178 ASP A C 1
ATOM 1335 O O . ASP A 1 178 ? -3.652 -2.811 15.295 1.00 93.94 178 ASP A O 1
ATOM 1339 N N . ASP A 1 179 ? -5.638 -3.132 16.250 1.00 95.06 179 ASP A N 1
ATOM 1340 C CA . ASP A 1 179 ? -5.970 -4.303 15.446 1.00 95.06 179 ASP A CA 1
ATOM 1341 C C . ASP A 1 179 ? -6.180 -3.954 13.967 1.00 95.06 179 ASP A C 1
ATOM 1343 O O . ASP A 1 179 ? -5.808 -4.726 13.081 1.00 95.06 179 ASP A O 1
ATOM 1347 N N . SER A 1 180 ? -6.698 -2.755 13.660 1.00 92.69 180 SER A N 1
ATOM 1348 C CA . SER A 1 180 ? -6.767 -2.272 12.273 1.00 92.69 180 SER A CA 1
ATOM 1349 C C . SER A 1 180 ? -5.379 -2.073 11.657 1.00 92.69 180 SER A C 1
ATOM 1351 O O . SER A 1 180 ? -5.216 -2.268 10.452 1.00 92.69 180 SER A O 1
ATOM 1353 N N . GLN A 1 181 ? -4.374 -1.7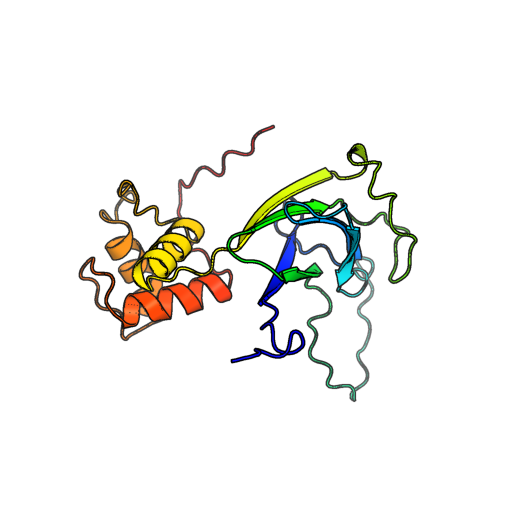12 12.466 1.00 91.25 181 GLN A N 1
ATOM 1354 C CA . GLN A 1 181 ? -2.976 -1.655 12.036 1.00 91.25 181 GLN A CA 1
ATOM 1355 C C . GLN A 1 181 ? -2.453 -3.059 11.741 1.00 91.25 181 GLN A C 1
ATOM 1357 O O . GLN A 1 181 ? -1.923 -3.276 10.656 1.00 91.25 181 GLN A O 1
ATOM 1362 N N . ILE A 1 182 ? -2.660 -4.015 12.649 1.00 90.00 182 ILE A N 1
ATOM 1363 C CA . ILE A 1 182 ? -2.195 -5.398 12.477 1.00 90.00 182 ILE A CA 1
ATOM 1364 C C . ILE A 1 182 ? -2.816 -6.038 11.226 1.00 90.00 182 ILE A C 1
ATOM 1366 O O . ILE A 1 182 ? -2.093 -6.599 10.403 1.00 90.00 182 ILE A O 1
ATOM 1370 N N . ALA A 1 183 ? -4.136 -5.923 11.045 1.00 90.94 183 ALA A N 1
ATOM 1371 C CA . ALA A 1 183 ? -4.838 -6.470 9.882 1.00 90.94 183 ALA A CA 1
ATOM 1372 C C . ALA A 1 183 ? -4.382 -5.826 8.560 1.00 90.94 183 ALA A C 1
ATOM 1374 O O . ALA A 1 183 ? -4.214 -6.514 7.549 1.00 90.94 183 ALA A O 1
ATOM 1375 N N . HIS A 1 184 ? -4.161 -4.506 8.565 1.00 87.50 184 HIS A N 1
ATOM 1376 C CA . HIS A 1 184 ? -3.660 -3.767 7.403 1.00 87.50 184 HIS A CA 1
ATOM 1377 C C . HIS A 1 184 ? -2.231 -4.185 7.042 1.00 87.50 184 HIS A C 1
ATOM 1379 O O . HIS A 1 184 ? -1.975 -4.523 5.886 1.00 87.50 184 HIS A O 1
ATOM 1385 N N . ASP A 1 185 ? -1.332 -4.266 8.024 1.00 82.12 185 ASP A N 1
ATOM 1386 C CA . ASP A 1 185 ? 0.063 -4.675 7.822 1.00 82.12 185 ASP A CA 1
ATOM 1387 C C . ASP A 1 185 ? 0.184 -6.128 7.343 1.00 82.12 185 ASP A C 1
ATOM 1389 O O . ASP A 1 185 ? 1.061 -6.455 6.536 1.00 82.12 185 ASP A O 1
ATOM 1393 N N . ALA A 1 186 ? -0.717 -7.003 7.799 1.00 82.25 186 ALA A N 1
ATOM 1394 C CA . ALA A 1 186 ? -0.791 -8.391 7.357 1.00 82.25 186 ALA A CA 1
ATOM 1395 C C . ALA A 1 186 ? -1.288 -8.546 5.906 1.00 82.25 186 ALA A C 1
ATOM 1397 O O . ALA A 1 186 ? -1.133 -9.624 5.332 1.00 82.25 186 ALA A O 1
ATOM 1398 N N . ASN A 1 187 ? -1.833 -7.488 5.288 1.00 78.25 187 ASN A N 1
ATOM 1399 C CA . ASN A 1 187 ? -2.539 -7.540 4.003 1.00 78.25 187 ASN A CA 1
ATOM 1400 C C . ASN A 1 187 ? -3.601 -8.654 3.970 1.00 78.25 187 ASN A C 1
ATOM 1402 O O . ASN A 1 187 ? -3.698 -9.381 2.980 1.00 78.25 187 ASN A O 1
ATOM 1406 N N . ASP A 1 188 ? -4.378 -8.796 5.046 1.00 75.88 188 ASP A N 1
ATOM 1407 C CA . ASP A 1 188 ? -5.398 -9.842 5.190 1.00 75.88 188 ASP A CA 1
ATOM 1408 C C . ASP A 1 188 ? -6.813 -9.250 5.078 1.00 75.88 188 ASP A C 1
ATOM 1410 O O . ASP A 1 188 ? -7.505 -9.136 6.090 1.00 75.88 188 ASP A O 1
ATOM 1414 N N . PRO A 1 189 ? -7.260 -8.777 3.894 1.00 80.69 189 PRO A N 1
ATOM 1415 C CA . PRO A 1 189 ? -8.613 -8.269 3.737 1.00 80.69 189 PRO A CA 1
ATOM 1416 C C . PRO A 1 189 ? -9.621 -9.422 3.757 1.00 80.69 189 PRO A C 1
ATOM 1418 O O . PRO A 1 189 ? -9.478 -10.416 3.042 1.00 80.69 189 PRO A O 1
ATOM 1421 N N . VAL A 1 190 ? -10.714 -9.258 4.503 1.00 81.69 190 VAL A N 1
ATOM 1422 C CA . VAL A 1 190 ? -11.824 -10.217 4.456 1.00 81.69 190 VAL A CA 1
ATOM 1423 C C . VAL A 1 190 ? -12.537 -10.120 3.107 1.00 81.69 190 VAL A C 1
ATOM 1425 O O . VAL A 1 190 ? -13.185 -9.121 2.789 1.00 81.69 190 VAL A O 1
ATOM 1428 N N . LEU A 1 191 ? -12.442 -11.186 2.311 1.00 74.38 191 LEU A N 1
ATOM 1429 C CA . LEU A 1 191 ? -13.162 -11.310 1.046 1.00 74.38 191 LEU A CA 1
ATOM 1430 C C . LEU A 1 191 ? -14.656 -11.513 1.318 1.00 74.38 191 LEU A C 1
ATOM 1432 O O . LEU A 1 191 ? -15.090 -12.584 1.746 1.00 74.38 191 LEU A O 1
ATOM 1436 N N . ARG A 1 192 ? -15.459 -10.481 1.055 1.00 69.19 192 ARG A N 1
ATOM 1437 C CA . ARG A 1 192 ? -16.918 -10.532 1.199 1.00 69.19 192 ARG A CA 1
ATOM 1438 C C . ARG A 1 192 ? -17.580 -10.870 -0.132 1.00 69.19 192 ARG A C 1
ATOM 1440 O O . ARG A 1 192 ? -17.166 -10.406 -1.191 1.00 69.19 192 ARG A O 1
ATOM 1447 N N . ALA A 1 193 ? -18.649 -11.661 -0.089 1.00 58.09 193 ALA A N 1
ATOM 1448 C CA . ALA A 1 193 ? -19.465 -11.896 -1.275 1.00 58.09 193 ALA A CA 1
ATOM 1449 C C . ALA A 1 193 ? -20.124 -10.572 -1.709 1.00 58.09 193 ALA A C 1
ATOM 1451 O O . ALA A 1 193 ? -20.855 -9.965 -0.930 1.00 58.09 193 ALA A O 1
ATOM 1452 N N . GLY A 1 194 ? -19.858 -10.121 -2.939 1.00 56.34 194 GLY A N 1
ATOM 1453 C CA . GLY A 1 194 ? -20.467 -8.913 -3.512 1.00 56.34 194 GLY A CA 1
ATOM 1454 C C . GLY A 1 194 ? -19.630 -7.629 -3.455 1.00 56.34 194 GLY A C 1
ATOM 1455 O O . GLY A 1 194 ? -20.128 -6.583 -3.861 1.00 56.34 194 GLY A O 1
ATOM 1456 N N . SER A 1 195 ? -18.372 -7.663 -3.001 1.00 52.41 195 SER A N 1
ATOM 1457 C CA . SER A 1 195 ? -17.444 -6.549 -3.246 1.00 52.41 195 SER A CA 1
ATOM 1458 C C . SER A 1 195 ? -17.032 -6.539 -4.722 1.00 52.41 195 SER A C 1
ATOM 1460 O O . SER A 1 195 ? -16.130 -7.272 -5.123 1.00 52.41 195 SER A O 1
ATOM 1462 N N . ASP A 1 196 ? -17.722 -5.733 -5.534 1.00 44.28 196 ASP A N 1
ATOM 1463 C CA . ASP A 1 196 ? -17.363 -5.469 -6.930 1.00 44.28 196 ASP A CA 1
ATOM 1464 C C . ASP A 1 196 ? -15.973 -4.821 -6.992 1.00 44.28 196 ASP A C 1
ATOM 1466 O O . ASP A 1 196 ? -15.811 -3.612 -6.810 1.00 44.28 196 ASP A O 1
ATOM 1470 N N . VAL A 1 197 ? -14.947 -5.618 -7.288 1.00 44.25 197 VAL A N 1
ATOM 1471 C CA . VAL A 1 197 ? -13.667 -5.086 -7.755 1.00 44.25 197 VAL A CA 1
ATOM 1472 C C . VAL A 1 197 ? -13.883 -4.674 -9.205 1.00 44.25 197 VAL A C 1
ATOM 1474 O O . VAL A 1 197 ? -13.746 -5.472 -10.131 1.00 44.25 197 VAL A O 1
ATOM 1477 N N . THR A 1 198 ? -14.288 -3.423 -9.417 1.00 35.03 198 THR A N 1
ATOM 1478 C CA . THR A 1 198 ? -14.442 -2.876 -10.765 1.00 35.03 198 THR A CA 1
ATOM 1479 C C . THR A 1 198 ? -13.052 -2.720 -11.381 1.00 35.03 198 THR A C 1
ATOM 1481 O O . THR A 1 198 ? -12.354 -1.735 -11.143 1.00 35.03 198 THR A O 1
ATOM 1484 N N . MET A 1 199 ? -12.623 -3.703 -12.174 1.00 32.88 199 MET A N 1
ATOM 1485 C CA . MET A 1 199 ? -11.462 -3.539 -13.043 1.00 32.88 199 MET A CA 1
ATOM 1486 C C . MET A 1 199 ? -11.831 -2.512 -14.117 1.00 32.88 199 MET A C 1
ATOM 1488 O O . MET A 1 199 ? -12.649 -2.793 -14.996 1.00 32.88 199 MET A O 1
ATOM 1492 N N . LYS A 1 200 ? -11.256 -1.307 -14.043 1.00 29.92 200 LYS A N 1
ATOM 1493 C CA . LYS A 1 200 ? -11.264 -0.389 -15.187 1.00 29.92 200 LYS A CA 1
ATOM 1494 C C . LYS A 1 200 ? -10.464 -1.062 -16.306 1.00 29.92 200 LYS A C 1
ATOM 1496 O O . LYS A 1 200 ? -9.274 -1.306 -16.133 1.00 29.92 200 LYS A O 1
ATOM 1501 N N . ARG A 1 201 ? -11.162 -1.434 -17.380 1.00 31.81 201 ARG A N 1
ATOM 1502 C CA . ARG A 1 201 ? -10.560 -1.859 -18.648 1.00 31.81 201 ARG A CA 1
ATOM 1503 C C . ARG A 1 201 ? -9.950 -0.673 -19.375 1.00 31.81 201 ARG A C 1
ATOM 1505 O O . ARG A 1 201 ? -10.512 0.437 -19.225 1.00 31.81 201 ARG A O 1
#

Sequence (201 aa):
MTDSPCESALTLVKIRLFDPQGRPLPFAPCVITETGQAPKAARATGASPAPLGTTAAVPPGGRSGGNKEEGLVTVRVQKLPTTVNLRWSRPKETEQAGAPLPNPADLDDFEFTMDVIVDVPTDVNQGARSRLKNLGYDTNPPKPVPGFGDPITAFQRDYQKQFPDIVVDGTLNQPTIDDSQIAHDANDPVLRAGSDVTMKR